Protein AF-0000000065996276 (afdb_homodimer)

Radius of gyration: 16.46 Å; Cα contacts (8 Å, |Δi|>4): 504; chains: 2; bounding box: 34×46×37 Å

Sequence (218 aa):
MRRGDIYTAAARGAYTGKPRPVLIIQDDRFDATASVTVVPFTTSDTDAPLLRIRIEPTPATGLSTVSSLMIDKVTTVPRSSLTHRVGRLAETDMVRTDRALLVFLGIAGMRRGDIYTAAARGAYTGKPRPVLIIQDDRFDATASVTVVPFTTSDTDAPLLRIRIEPTPATGLSTVSSLMIDKVTTVPRSSLTHRVGRLAETDMVRTDRALLVFLGIAG

InterPro domains:
  IPR003477 mRNA interferase PemK-like [PF02452] (2-104)
  IPR003477 mRNA interferase PemK-like [PTHR33988] (1-106)
  IPR011067 Plasmid maintenance toxin/Cell growth inhibitor [G3DSA:2.30.30.110] (12-108)

Structure (mmCIF, N/CA/C/O backbone):
data_AF-0000000065996276-model_v1
#
loop_
_entity.id
_entity.type
_entity.pdbx_description
1 polymer 'Probable endoribonuclease MazF'
#
loop_
_atom_site.group_PDB
_atom_site.id
_atom_site.type_symbol
_atom_site.label_atom_id
_atom_site.label_alt_id
_atom_site.label_comp_id
_atom_site.label_asym_id
_atom_site.label_entity_id
_atom_site.label_seq_id
_atom_site.pdbx_PDB_ins_code
_atom_site.Cartn_x
_atom_site.Cartn_y
_atom_site.Cartn_z
_atom_site.occupancy
_atom_site.B_iso_or_equiv
_atom_site.auth_seq_id
_atom_site.auth_comp_id
_atom_site.auth_asym_id
_atom_site.auth_atom_id
_atom_site.pdbx_PDB_model_num
ATOM 1 N N . MET A 1 1 ? -14.086 5.414 9.906 1 92.31 1 MET A N 1
ATOM 2 C CA . MET A 1 1 ? -12.805 5.609 9.234 1 92.31 1 MET A CA 1
ATOM 3 C C . MET A 1 1 ? -13.008 5.859 7.742 1 92.31 1 MET A C 1
ATOM 5 O O . MET A 1 1 ? -13.578 5.02 7.039 1 92.31 1 MET A O 1
ATOM 9 N N . ARG A 1 2 ? -12.75 7.062 7.352 1 96.19 2 ARG A N 1
ATOM 10 C CA . ARG A 1 2 ? -12.93 7.473 5.965 1 96.19 2 ARG A CA 1
ATOM 11 C C . ARG A 1 2 ? -11.602 7.824 5.316 1 96.19 2 ARG A C 1
ATOM 13 O O . ARG A 1 2 ? -10.68 8.297 5.988 1 96.19 2 ARG A O 1
ATOM 20 N N . ARG A 1 3 ? -11.586 7.559 4.016 1 98.19 3 ARG A N 1
ATOM 21 C CA . ARG A 1 3 ? -10.422 8.008 3.264 1 98.19 3 ARG A CA 1
ATOM 22 C C . ARG A 1 3 ? -10.141 9.484 3.514 1 98.19 3 ARG A C 1
ATOM 24 O O . ARG A 1 3 ? -11.062 10.305 3.512 1 98.19 3 ARG A O 1
ATOM 31 N N . GLY A 1 4 ? -8.859 9.797 3.742 1 98.5 4 GLY A N 1
ATOM 32 C CA . GLY A 1 4 ? -8.484 11.164 4.035 1 98.5 4 GLY A CA 1
ATOM 33 C C . GLY A 1 4 ? -8.43 11.469 5.52 1 98.5 4 GLY A C 1
ATOM 34 O O . GLY A 1 4 ? -7.891 12.5 5.93 1 98.5 4 GLY A O 1
ATOM 35 N N . ASP A 1 5 ? -9.031 10.594 6.391 1 98.44 5 ASP A N 1
ATOM 36 C CA . ASP A 1 5 ? -8.914 10.758 7.836 1 98.44 5 ASP A CA 1
ATOM 37 C C . ASP A 1 5 ? -7.484 10.469 8.297 1 98.44 5 ASP A C 1
ATOM 39 O O . ASP A 1 5 ? -6.805 9.609 7.73 1 98.44 5 ASP A O 1
ATOM 43 N N . ILE A 1 6 ? -7.098 11.148 9.336 1 98.38 6 ILE A N 1
ATOM 44 C CA . ILE A 1 6 ? -5.832 10.898 10.016 1 98.38 6 ILE A CA 1
ATOM 45 C C . ILE A 1 6 ? -6.094 10.227 11.359 1 98.38 6 ILE A C 1
ATOM 47 O O . ILE A 1 6 ? -6.906 10.703 12.156 1 98.38 6 ILE A O 1
ATOM 51 N N . TYR A 1 7 ? -5.477 9.102 11.586 1 97.38 7 TYR A N 1
ATOM 52 C CA . TYR A 1 7 ? -5.594 8.336 12.82 1 97.38 7 TYR A CA 1
ATOM 53 C C . TYR A 1 7 ? -4.23 8.133 13.469 1 97.38 7 TYR A C 1
ATOM 55 O O . TYR A 1 7 ? -3.199 8.234 12.805 1 97.38 7 TYR A O 1
ATOM 63 N N . THR A 1 8 ? -4.266 7.883 14.773 1 94.38 8 THR A N 1
ATOM 64 C CA . THR A 1 8 ? -3.072 7.363 15.438 1 94.38 8 THR A CA 1
ATOM 65 C C . THR A 1 8 ? -3.01 5.844 15.32 1 94.38 8 THR A C 1
ATOM 67 O O . THR A 1 8 ? -3.996 5.156 15.594 1 94.38 8 THR A O 1
ATOM 70 N N . ALA A 1 9 ? -1.956 5.418 14.812 1 91 9 ALA A N 1
ATOM 71 C CA . ALA A 1 9 ? -1.763 3.973 14.711 1 91 9 ALA A CA 1
ATOM 72 C C . ALA A 1 9 ? -0.82 3.469 15.805 1 91 9 ALA A C 1
ATOM 74 O O . ALA A 1 9 ? 0.183 4.117 16.109 1 91 9 ALA A O 1
ATOM 75 N N . ALA A 1 10 ? -1.191 2.266 16.234 1 78.44 10 ALA A N 1
ATOM 76 C CA . ALA A 1 10 ? -0.309 1.607 17.188 1 78.44 10 ALA A CA 1
ATOM 77 C C . ALA A 1 10 ? 0.96 1.102 16.516 1 78.44 10 ALA A C 1
ATOM 79 O O . ALA A 1 10 ? 0.945 0.769 15.32 1 78.44 10 ALA A O 1
ATOM 80 N N . ALA A 1 11 ? 2.121 1.293 17.031 1 61.03 11 ALA A N 1
ATOM 81 C CA . ALA A 1 11 ? 3.4 0.864 16.469 1 61.03 11 ALA A CA 1
ATOM 82 C C . ALA A 1 11 ? 3.377 -0.623 16.125 1 61.03 11 ALA A C 1
ATOM 84 O O . ALA A 1 11 ? 3.076 -1.458 16.984 1 61.03 11 ALA A O 1
ATOM 85 N N . ARG A 1 12 ? 3.098 -1.104 15.094 1 57.56 12 ARG 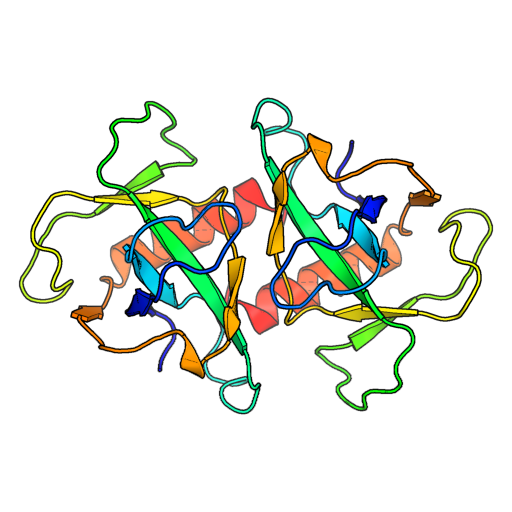A N 1
ATOM 86 C CA . ARG A 1 12 ? 3.248 -2.549 14.938 1 57.56 12 ARG A CA 1
ATOM 87 C C . ARG A 1 12 ? 4.078 -2.883 13.703 1 57.56 12 ARG A C 1
ATOM 89 O O . ARG A 1 12 ? 4.527 -4.02 13.539 1 57.56 12 ARG A O 1
ATOM 96 N N . GLY A 1 13 ? 4.258 -2.041 12.75 1 56.16 13 GLY A N 1
ATOM 97 C CA . GLY A 1 13 ? 4.805 -2.557 11.508 1 56.16 13 GLY A CA 1
ATOM 98 C C . GLY A 1 13 ? 6.309 -2.406 11.414 1 56.16 13 GLY A C 1
ATOM 99 O O . GLY A 1 13 ? 6.961 -1.988 12.375 1 56.16 13 GLY A O 1
ATOM 100 N N . ALA A 1 14 ? 6.938 -3.057 10.461 1 51.41 14 ALA A N 1
ATOM 101 C CA . ALA A 1 14 ? 8.375 -3.07 10.211 1 51.41 14 ALA A CA 1
ATOM 102 C C . ALA A 1 14 ? 8.953 -1.659 10.25 1 51.41 14 ALA A C 1
ATOM 104 O O . ALA A 1 14 ? 10.141 -1.474 10.531 1 51.41 14 ALA A O 1
ATOM 105 N N . TYR A 1 15 ? 8.086 -0.795 9.992 1 53.62 15 TYR A N 1
ATOM 106 C CA . TYR A 1 15 ? 8.617 0.561 9.898 1 53.62 15 TYR A CA 1
ATOM 107 C C . TYR A 1 15 ? 7.891 1.495 10.867 1 53.62 15 TYR A C 1
ATOM 109 O O . TYR A 1 15 ? 8.102 2.709 10.836 1 53.62 15 TYR A O 1
ATOM 117 N N . THR A 1 16 ? 6.953 0.823 11.516 1 56.69 16 THR A N 1
ATOM 118 C CA . THR A 1 16 ? 6.273 1.703 12.461 1 56.69 16 THR A CA 1
ATOM 119 C C . THR A 1 16 ? 6.629 1.338 13.898 1 56.69 16 THR A C 1
ATOM 121 O O . THR A 1 16 ? 6.191 0.305 14.406 1 56.69 16 THR A O 1
ATOM 124 N N . GLY A 1 17 ? 7.762 1.733 14.398 1 56.66 17 GLY A N 1
ATOM 125 C CA . GLY A 1 17 ? 8.195 1.454 15.758 1 56.66 17 GLY A CA 1
ATOM 126 C C . GLY A 1 17 ? 7.504 2.316 16.797 1 56.66 17 GLY A C 1
ATOM 127 O O . GLY A 1 17 ? 7.406 1.937 17.969 1 56.66 17 GLY A O 1
ATOM 128 N N . LYS A 1 18 ? 7.047 3.426 16.5 1 65.75 18 LYS A N 1
ATOM 129 C CA . LYS A 1 18 ? 6.379 4.324 17.438 1 65.75 18 LYS A CA 1
ATOM 130 C C . LYS A 1 18 ? 4.988 4.707 16.938 1 65.75 18 LYS A C 1
ATOM 132 O O . LYS A 1 18 ? 4.746 4.73 15.719 1 65.75 18 LYS A O 1
ATOM 137 N N . PRO A 1 19 ? 4.105 4.805 17.969 1 75.44 19 PRO A N 1
ATOM 138 C CA . PRO A 1 19 ? 2.801 5.285 17.516 1 75.44 19 PRO A CA 1
ATOM 139 C C . PRO A 1 19 ? 2.91 6.504 16.594 1 75.44 19 PRO A C 1
ATOM 141 O O . PRO A 1 19 ? 3.646 7.445 16.906 1 75.44 19 PRO A O 1
ATOM 144 N N . ARG A 1 20 ? 2.33 6.414 15.477 1 86.12 20 ARG A N 1
ATOM 145 C CA . ARG A 1 20 ? 2.432 7.48 14.484 1 86.12 20 ARG A CA 1
ATOM 146 C C . ARG A 1 20 ? 1.071 7.793 13.875 1 86.12 20 ARG A C 1
ATOM 148 O O . ARG A 1 20 ? 0.213 6.914 13.773 1 86.12 20 ARG A O 1
ATOM 155 N N . PRO A 1 21 ? 0.909 9.141 13.617 1 94.94 21 PRO A N 1
ATOM 156 C CA . PRO A 1 21 ? -0.256 9.422 12.773 1 94.94 21 PRO A CA 1
ATOM 157 C C . PRO A 1 21 ? -0.173 8.758 11.406 1 94.94 21 PRO A C 1
ATOM 159 O O . PRO A 1 21 ? 0.915 8.648 10.828 1 94.94 21 PRO A O 1
ATOM 162 N N . VAL A 1 22 ? -1.282 8.328 10.938 1 96.88 22 VAL A N 1
ATOM 163 C CA . VAL A 1 22 ? -1.367 7.742 9.602 1 96.88 22 VAL A CA 1
ATOM 164 C C . VAL A 1 22 ? -2.562 8.328 8.859 1 96.88 22 VAL A C 1
ATOM 166 O O . VAL A 1 22 ? -3.559 8.711 9.477 1 96.88 22 VAL A O 1
ATOM 169 N N . LEU A 1 23 ? -2.424 8.43 7.574 1 98.06 23 LEU A N 1
ATOM 170 C CA . LEU A 1 23 ? -3.494 8.859 6.684 1 98.06 23 LEU A CA 1
ATOM 171 C C . LEU A 1 23 ? -4.203 7.656 6.07 1 98.06 23 LEU A C 1
ATOM 173 O O . LEU A 1 23 ? -3.561 6.789 5.473 1 98.06 23 LEU A O 1
ATOM 177 N N . ILE A 1 24 ? -5.516 7.59 6.199 1 98.19 24 ILE A N 1
ATOM 178 C CA . ILE A 1 24 ? -6.281 6.551 5.516 1 98.19 24 ILE A CA 1
ATOM 179 C C . ILE A 1 24 ? -6.359 6.867 4.023 1 98.19 24 ILE A C 1
ATOM 181 O O . ILE A 1 24 ? -6.852 7.934 3.635 1 98.19 24 ILE A O 1
ATOM 185 N N . ILE A 1 25 ? -5.887 5.898 3.195 1 98.31 25 ILE A N 1
ATOM 186 C CA . ILE A 1 25 ? -5.938 6.148 1.76 1 98.31 25 ILE A CA 1
ATOM 187 C C . ILE A 1 25 ? -6.82 5.105 1.083 1 98.31 25 ILE A C 1
ATOM 189 O O . ILE A 1 25 ? -6.992 5.125 -0.138 1 98.31 25 ILE A O 1
ATOM 193 N N . GLN A 1 26 ? -7.375 4.203 1.817 1 97.81 26 GLN A N 1
ATOM 194 C CA . GLN A 1 26 ? -8.305 3.188 1.328 1 97.81 26 GLN A CA 1
ATOM 195 C C . GLN A 1 26 ? -9.672 3.791 1.033 1 97.81 26 GLN A C 1
ATOM 197 O O . GLN A 1 26 ? -10.188 4.594 1.816 1 97.81 26 GLN A O 1
ATOM 202 N N . ASP A 1 27 ? -10.258 3.367 -0.12 1 97.5 27 ASP A N 1
ATOM 203 C CA . ASP A 1 27 ? -11.586 3.85 -0.488 1 97.5 27 ASP A CA 1
ATOM 204 C C . ASP A 1 27 ? -12.633 3.406 0.53 1 97.5 27 ASP A C 1
ATOM 206 O O . ASP A 1 27 ? -12.602 2.268 1.004 1 97.5 27 ASP A O 1
ATOM 210 N N . ASP A 1 28 ? -13.68 4.238 0.762 1 96.69 28 ASP A N 1
ATOM 211 C CA . ASP A 1 28 ? -14.703 4.023 1.779 1 96.69 28 ASP A CA 1
ATOM 212 C C . ASP A 1 28 ? -15.586 2.824 1.43 1 96.69 28 ASP A C 1
ATOM 214 O O . ASP A 1 28 ? -16.25 2.256 2.303 1 96.69 28 ASP A O 1
ATOM 218 N N . ARG A 1 29 ? -15.719 2.479 0.206 1 94.62 29 ARG A N 1
ATOM 219 C CA . ARG A 1 29 ? -16.547 1.357 -0.227 1 94.62 29 ARG A CA 1
ATOM 220 C C . ARG A 1 29 ? -16.047 0.046 0.376 1 94.62 29 ARG A C 1
ATOM 222 O O . ARG A 1 29 ? -16.797 -0.942 0.411 1 94.62 29 ARG A O 1
ATOM 229 N N . PHE A 1 30 ? -14.844 0.008 0.868 1 94.75 30 PHE A N 1
ATOM 230 C CA . PHE A 1 30 ? -14.273 -1.229 1.39 1 94.75 30 PHE A CA 1
ATOM 231 C C . PHE A 1 30 ? -14.164 -1.178 2.91 1 94.75 30 PHE A C 1
ATOM 233 O O . PHE A 1 30 ? -13.227 -1.728 3.492 1 94.75 30 PHE A O 1
ATOM 240 N N . ASP A 1 31 ? -15.023 -0.49 3.545 1 91.56 31 ASP A N 1
ATOM 241 C CA . ASP A 1 31 ? -15.016 -0.285 4.992 1 91.56 31 ASP A CA 1
ATOM 242 C C . ASP A 1 31 ? -15.344 -1.58 5.73 1 91.56 31 ASP A C 1
ATOM 244 O O . ASP A 1 31 ? -15.164 -1.668 6.949 1 91.56 31 ASP A O 1
ATOM 248 N N . ALA A 1 32 ? -15.711 -2.648 5.074 1 90.81 32 ALA A N 1
ATOM 249 C CA . ALA A 1 32 ? -16.078 -3.91 5.715 1 90.81 32 ALA A CA 1
ATOM 250 C C . ALA A 1 32 ? -14.844 -4.777 5.957 1 90.81 32 ALA A C 1
ATOM 252 O O . ALA A 1 32 ? -14.906 -5.762 6.695 1 90.81 32 ALA A O 1
ATOM 253 N N . THR A 1 33 ? -13.75 -4.461 5.297 1 90.94 33 THR A N 1
ATOM 254 C CA . THR A 1 33 ? -12.531 -5.238 5.484 1 90.94 33 THR A CA 1
ATOM 255 C C . THR A 1 33 ? -12 -5.078 6.906 1 90.94 33 THR A C 1
ATOM 257 O O . THR A 1 33 ? -12.211 -4.043 7.543 1 90.94 33 THR A O 1
ATOM 260 N N . ALA A 1 34 ? -11.273 -6.066 7.422 1 91.06 34 ALA A N 1
ATOM 261 C CA . ALA A 1 34 ? -10.695 -6.035 8.758 1 91.06 34 ALA A CA 1
ATOM 262 C C . ALA A 1 34 ? -9.422 -5.188 8.797 1 91.06 34 ALA A C 1
ATOM 264 O O . ALA A 1 34 ? -8.938 -4.828 9.867 1 91.06 34 ALA A O 1
ATOM 265 N N . SER A 1 35 ? -8.906 -4.906 7.703 1 93.12 35 SER A N 1
ATOM 266 C CA . SER A 1 35 ? -7.691 -4.109 7.582 1 93.12 35 SER A CA 1
ATOM 267 C C . SER A 1 35 ? -7.949 -2.818 6.816 1 93.12 35 SER A C 1
ATOM 269 O O . SER A 1 35 ? -9.008 -2.646 6.215 1 93.12 35 SER A O 1
ATOM 271 N N . VAL A 1 36 ? -7.047 -1.9 6.926 1 95.31 36 VAL A N 1
ATOM 272 C CA . VAL A 1 36 ? -7.141 -0.63 6.215 1 95.31 36 VAL A CA 1
ATOM 273 C C . VAL A 1 36 ? -5.758 -0.193 5.746 1 95.31 36 VAL A C 1
ATOM 275 O O . VAL A 1 36 ? -4.77 -0.353 6.469 1 95.31 36 VAL A O 1
ATOM 278 N N . THR A 1 37 ? -5.684 0.301 4.512 1 96.38 37 THR A N 1
ATOM 279 C CA . THR A 1 37 ? -4.426 0.752 3.928 1 96.38 37 THR A CA 1
ATOM 280 C C . THR A 1 37 ? -4.176 2.223 4.25 1 96.38 37 THR A C 1
ATOM 282 O O . THR A 1 37 ? -5.07 3.059 4.086 1 96.38 37 THR A O 1
ATOM 285 N N . VAL A 1 38 ? -2.943 2.512 4.715 1 96.94 38 VAL A N 1
ATOM 286 C CA . VAL A 1 38 ? -2.631 3.842 5.227 1 96.94 38 VAL A CA 1
ATOM 287 C C . VAL A 1 38 ? -1.264 4.285 4.707 1 96.94 38 VAL A C 1
ATOM 289 O O . VAL A 1 38 ? -0.504 3.479 4.168 1 96.94 38 VAL A O 1
ATOM 292 N N . VAL A 1 39 ? -1.01 5.508 4.82 1 96.75 39 VAL A N 1
ATOM 293 C CA . VAL A 1 39 ? 0.308 6.113 4.652 1 96.75 39 VAL A CA 1
ATOM 294 C C . VAL A 1 39 ? 0.729 6.801 5.949 1 96.75 39 VAL A C 1
ATOM 296 O O . VAL A 1 39 ? 0.004 7.652 6.473 1 96.75 39 VAL A O 1
ATOM 299 N N . PRO A 1 40 ? 1.916 6.48 6.52 1 95.69 40 PRO A N 1
ATOM 300 C CA . PRO A 1 40 ? 2.318 7.098 7.789 1 95.69 40 PRO A CA 1
ATOM 301 C C . PRO A 1 40 ? 2.912 8.492 7.602 1 95.69 40 PRO A C 1
ATOM 303 O O . PRO A 1 40 ? 3.346 8.844 6.5 1 95.69 40 PRO A O 1
ATOM 306 N N . PHE A 1 41 ? 2.877 9.242 8.688 1 95 41 PHE A N 1
ATOM 307 C CA . PHE A 1 41 ? 3.559 10.531 8.773 1 95 41 PHE A CA 1
ATOM 308 C C . PHE A 1 41 ? 4.91 10.383 9.461 1 95 41 PHE A C 1
ATOM 310 O O . PHE A 1 41 ? 5.094 9.492 10.297 1 95 41 PHE A O 1
ATOM 317 N N . THR A 1 42 ? 5.773 11.203 9.055 1 91.88 42 THR A N 1
ATOM 318 C CA . THR A 1 42 ? 7.023 11.375 9.789 1 91.88 42 THR A CA 1
ATOM 319 C C . THR A 1 42 ? 7.34 12.852 9.992 1 91.88 42 THR A C 1
ATOM 321 O O . THR A 1 42 ? 6.883 13.703 9.219 1 91.88 42 THR A O 1
ATOM 324 N N . THR A 1 43 ? 8.023 13.133 11.062 1 90.56 43 THR A N 1
ATOM 325 C CA . THR A 1 43 ? 8.5 14.492 11.273 1 90.56 43 THR A CA 1
ATOM 326 C C . THR A 1 43 ? 9.953 14.625 10.82 1 90.56 43 THR A C 1
ATOM 328 O O . THR A 1 43 ? 10.516 15.727 10.836 1 90.56 43 THR A O 1
ATOM 331 N N . SER A 1 44 ? 10.5 13.5 10.422 1 83.38 44 SER A N 1
ATOM 332 C CA . SER A 1 44 ? 11.898 13.523 10.008 1 83.38 44 SER A CA 1
ATOM 333 C C . SER A 1 44 ? 12.07 14.281 8.695 1 83.38 44 SER A C 1
ATOM 335 O O . SER A 1 44 ? 11.227 14.18 7.797 1 83.38 44 SER A O 1
ATOM 337 N N . ASP A 1 45 ? 13.195 14.969 8.594 1 69 45 ASP A N 1
ATOM 338 C CA . ASP A 1 45 ? 13.516 15.805 7.441 1 69 45 ASP A CA 1
ATOM 339 C C . ASP A 1 45 ? 14.227 14.992 6.355 1 69 45 ASP A C 1
ATOM 341 O O . ASP A 1 45 ? 15.398 14.648 6.496 1 69 45 ASP A O 1
ATOM 345 N N . THR A 1 46 ? 13.516 14.305 5.742 1 70.38 46 THR A N 1
ATOM 346 C CA . THR A 1 46 ? 14.117 13.609 4.605 1 70.38 46 THR A CA 1
ATOM 347 C C . THR A 1 46 ? 13.891 14.398 3.316 1 70.38 46 THR A C 1
ATOM 349 O O . THR A 1 46 ? 12.773 14.844 3.043 1 70.38 46 THR A O 1
ATOM 352 N N . ASP A 1 47 ? 15.031 14.648 2.697 1 69 47 ASP A N 1
ATOM 353 C CA . ASP A 1 47 ? 14.961 15.375 1.438 1 69 47 ASP A CA 1
ATOM 354 C C . ASP A 1 47 ? 14.516 14.469 0.296 1 69 47 ASP A C 1
ATOM 356 O O . ASP A 1 47 ? 15.344 14.008 -0.495 1 69 47 ASP A O 1
ATOM 360 N N . ALA A 1 48 ? 13.406 14.078 0.177 1 76 48 ALA A N 1
ATOM 361 C CA . ALA A 1 48 ? 12.797 13.312 -0.913 1 76 48 ALA A CA 1
ATOM 362 C C . ALA A 1 48 ? 11.43 13.875 -1.281 1 76 48 ALA A C 1
ATOM 364 O O . ALA A 1 48 ? 10.398 13.32 -0.896 1 76 48 ALA A O 1
ATOM 365 N N . PRO A 1 49 ? 11.5 14.883 -2.148 1 70.62 49 PRO A N 1
ATOM 366 C CA . PRO A 1 49 ? 10.273 15.664 -2.324 1 70.62 49 PRO A CA 1
ATOM 367 C C . PRO A 1 49 ? 9.117 14.836 -2.883 1 70.62 49 PRO A C 1
ATOM 369 O O . PRO A 1 49 ? 7.957 15.062 -2.529 1 70.62 49 PRO A O 1
ATOM 372 N N . LEU A 1 50 ? 9.367 13.891 -3.709 1 79.94 50 LEU A N 1
ATOM 373 C CA . LEU A 1 50 ? 8.266 13.125 -4.285 1 79.94 50 LEU A CA 1
ATOM 374 C C . LEU A 1 50 ? 7.754 12.086 -3.297 1 79.94 50 LEU A C 1
ATOM 376 O O . LEU A 1 50 ? 6.602 11.656 -3.381 1 79.94 50 LEU A O 1
ATOM 380 N N . LEU A 1 51 ? 8.539 11.852 -2.328 1 90.56 51 LEU A N 1
ATOM 381 C CA . LEU A 1 51 ? 8.188 10.75 -1.439 1 90.56 51 LEU A CA 1
ATOM 382 C C . LEU A 1 51 ? 7.789 11.266 -0.061 1 90.56 51 LEU A C 1
ATOM 384 O O . LEU A 1 51 ? 7.273 10.516 0.766 1 90.56 51 LEU A O 1
ATOM 388 N N . ARG A 1 52 ? 8.023 12.562 0.129 1 94.38 52 ARG A N 1
ATOM 389 C CA . ARG A 1 52 ? 7.664 13.219 1.382 1 94.38 52 ARG A CA 1
ATOM 390 C C . ARG A 1 52 ? 6.801 14.445 1.128 1 94.38 52 ARG A C 1
ATOM 392 O O . ARG A 1 52 ? 7.316 15.523 0.815 1 94.38 52 ARG A O 1
ATOM 399 N N . ILE A 1 53 ? 5.512 14.297 1.347 1 95.31 53 ILE A N 1
ATOM 400 C CA . ILE A 1 53 ? 4.59 15.414 1.15 1 95.31 53 ILE A CA 1
ATOM 401 C C . ILE A 1 53 ? 4.422 16.172 2.461 1 95.31 53 ILE A C 1
ATOM 403 O O . ILE A 1 53 ? 3.834 15.664 3.416 1 95.31 53 ILE A O 1
ATOM 407 N N . ARG A 1 54 ? 4.891 17.328 2.455 1 95.31 54 ARG A N 1
ATOM 408 C CA . ARG A 1 54 ? 4.84 18.156 3.652 1 95.31 54 ARG A CA 1
ATOM 409 C C . ARG A 1 54 ? 3.41 18.609 3.951 1 95.31 54 ARG A C 1
ATOM 411 O O . ARG A 1 54 ? 2.705 19.094 3.066 1 95.31 54 ARG A O 1
ATOM 418 N N . ILE A 1 55 ? 2.992 18.406 5.172 1 96.56 55 ILE A N 1
ATOM 419 C CA . ILE A 1 55 ? 1.662 18.766 5.648 1 96.56 55 ILE A CA 1
ATOM 420 C C . ILE A 1 55 ? 1.785 19.703 6.852 1 96.56 55 ILE A C 1
ATOM 422 O O . ILE A 1 55 ? 2.475 19.375 7.824 1 96.56 55 ILE A O 1
ATOM 426 N N . GLU A 1 56 ? 1.146 20.797 6.766 1 96.38 56 GLU A N 1
ATOM 427 C CA . GLU A 1 56 ? 1.156 21.766 7.867 1 96.38 56 GLU A CA 1
ATOM 428 C C . GLU A 1 56 ? 0.192 21.344 8.969 1 96.38 56 GLU A C 1
ATOM 430 O O . GLU A 1 56 ? -0.903 20.844 8.695 1 96.38 56 GLU A O 1
ATOM 435 N N . PRO A 1 57 ? 0.673 21.578 10.242 1 97.12 57 PRO A N 1
ATOM 436 C CA . PRO A 1 57 ? -0.281 21.359 11.328 1 97.12 57 PRO A CA 1
ATOM 437 C C . PRO A 1 57 ? -1.4 22.406 11.344 1 97.12 57 PRO A C 1
ATOM 439 O O . PRO A 1 57 ? -1.132 23.609 11.297 1 97.12 57 PRO A O 1
ATOM 442 N N . THR A 1 58 ? -2.623 22.031 11.297 1 97.44 58 THR A N 1
ATOM 443 C CA . THR A 1 58 ? -3.809 22.875 11.414 1 97.44 58 THR A CA 1
ATOM 444 C C . THR A 1 58 ? -4.844 22.219 12.328 1 97.44 58 THR A C 1
ATOM 446 O O . THR A 1 58 ? -4.75 21.031 12.641 1 97.44 58 THR A O 1
ATOM 449 N N . PRO A 1 59 ? -5.824 23 12.797 1 97.56 59 PRO A N 1
ATOM 450 C CA . PRO A 1 59 ? -6.906 22.375 13.562 1 97.56 59 PRO A CA 1
ATOM 451 C C . PRO A 1 59 ? -7.609 21.266 12.781 1 97.56 59 PRO A C 1
ATOM 453 O O . PRO A 1 59 ? -8.047 20.281 13.375 1 97.56 59 PRO A O 1
ATOM 456 N N . ALA A 1 60 ? -7.672 21.422 11.5 1 97.94 60 ALA A N 1
ATOM 457 C CA . ALA A 1 60 ? -8.336 20.422 10.664 1 97.94 60 ALA A CA 1
ATOM 458 C C . ALA A 1 60 ? -7.531 19.141 10.602 1 97.94 60 ALA A C 1
ATOM 460 O O . ALA A 1 60 ? -8.086 18.047 10.695 1 97.94 60 ALA A O 1
ATOM 461 N N . THR A 1 61 ? -6.215 19.219 10.406 1 98 61 THR A N 1
ATOM 462 C CA . THR A 1 61 ? -5.379 18.031 10.336 1 98 61 THR A CA 1
ATOM 463 C C . THR A 1 61 ? -5.207 17.406 11.719 1 98 61 THR A C 1
ATOM 465 O O . THR A 1 61 ? -4.949 16.219 11.844 1 98 61 THR A O 1
ATOM 468 N N . GLY A 1 62 ? -5.211 18.219 12.711 1 97.5 62 GLY A N 1
ATOM 469 C CA . GLY A 1 62 ? -5.012 17.734 14.07 1 97.5 62 GLY A CA 1
ATOM 470 C C . GLY A 1 62 ? -3.559 17.438 14.383 1 97.5 62 GLY A C 1
ATOM 471 O O . GLY A 1 62 ? -3.244 16.938 15.469 1 97.5 62 GLY A O 1
ATOM 472 N N . LEU A 1 63 ? -2.678 17.641 13.477 1 96.5 63 LEU A N 1
ATOM 473 C CA . LEU A 1 63 ? -1.251 17.453 13.719 1 96.5 63 LEU A CA 1
ATOM 474 C C . LEU A 1 63 ? -0.694 18.562 14.602 1 96.5 63 LEU A C 1
ATOM 476 O O . LEU A 1 63 ? -1.159 19.703 14.531 1 96.5 63 LEU A O 1
ATOM 480 N N . SER A 1 64 ? 0.325 18.203 15.383 1 95.38 64 SER A N 1
ATOM 481 C CA . SER A 1 64 ? 0.904 19.188 16.297 1 95.38 64 SER A CA 1
ATOM 482 C C . SER A 1 64 ? 2.162 19.812 15.703 1 95.38 64 SER A C 1
ATOM 484 O O . SER A 1 64 ? 2.604 20.875 16.156 1 95.38 64 SER A O 1
ATOM 486 N N . THR A 1 65 ? 2.73 19.156 14.773 1 94.94 65 THR A N 1
ATOM 487 C CA . THR A 1 65 ? 3.951 19.625 14.133 1 94.94 65 THR A CA 1
ATOM 488 C C . THR A 1 65 ? 3.881 19.422 12.617 1 94.94 65 THR A C 1
ATOM 490 O O . THR A 1 65 ? 3.049 18.656 12.133 1 94.94 65 THR A O 1
ATOM 493 N N . VAL A 1 66 ? 4.738 20.219 11.969 1 95.38 66 VAL A N 1
ATOM 494 C CA . VAL A 1 66 ? 4.898 19.953 10.539 1 95.38 66 VAL A CA 1
ATOM 495 C C . VAL A 1 66 ? 5.305 18.5 10.328 1 95.38 66 VAL A C 1
ATOM 497 O O . VAL A 1 66 ? 6.227 18 10.977 1 95.38 66 VAL A O 1
ATOM 500 N N . SER A 1 67 ? 4.578 17.875 9.484 1 95.12 67 SER A N 1
ATOM 501 C CA . SER A 1 67 ? 4.82 16.469 9.219 1 95.12 67 SER A CA 1
ATOM 502 C C . SER A 1 67 ? 4.887 16.188 7.723 1 95.12 67 SER A C 1
ATOM 504 O O . SER A 1 67 ? 4.488 17.031 6.914 1 95.12 67 SER A O 1
ATOM 506 N N . SER A 1 68 ? 5.473 15.102 7.395 1 95.31 68 SER A N 1
ATOM 507 C CA . SER A 1 68 ? 5.527 14.648 6.008 1 95.31 68 SER A CA 1
ATOM 508 C C . SER A 1 68 ? 4.852 13.297 5.836 1 95.31 68 SER A C 1
ATOM 510 O O . SER A 1 68 ? 5.078 12.383 6.633 1 95.31 68 SER A O 1
ATOM 512 N N . LEU A 1 69 ? 4.008 13.188 4.859 1 95.75 69 LEU A N 1
ATOM 513 C CA . LEU A 1 69 ? 3.48 11.891 4.457 1 95.75 69 LEU A CA 1
ATOM 514 C C . LEU A 1 69 ? 4.555 11.055 3.766 1 95.75 69 LEU A C 1
ATOM 516 O O . LEU A 1 69 ? 5.215 11.531 2.84 1 95.75 69 LEU A O 1
ATOM 520 N N . MET A 1 70 ? 4.711 9.82 4.234 1 95.06 70 MET A N 1
ATOM 521 C CA . MET A 1 70 ? 5.707 8.914 3.662 1 95.06 70 MET A CA 1
ATOM 522 C C . MET A 1 70 ? 5.09 8.047 2.568 1 95.06 70 MET A C 1
ATOM 524 O O . MET A 1 70 ? 4.746 6.887 2.809 1 95.06 70 MET A O 1
ATOM 528 N N . ILE A 1 71 ? 5.066 8.562 1.351 1 96.19 71 ILE A N 1
ATOM 529 C CA . ILE A 1 71 ? 4.418 7.938 0.202 1 96.19 71 ILE A CA 1
ATOM 530 C C . ILE A 1 71 ? 5.051 6.574 -0.069 1 96.19 71 ILE A C 1
ATOM 532 O O . ILE A 1 71 ? 4.375 5.652 -0.534 1 96.19 71 ILE A O 1
ATOM 536 N N . ASP A 1 72 ? 6.297 6.41 0.26 1 94.88 72 ASP A N 1
ATOM 537 C CA . ASP A 1 72 ? 7.023 5.172 -0.019 1 94.88 72 ASP A CA 1
ATOM 538 C C . ASP A 1 72 ? 6.816 4.148 1.096 1 94.88 72 ASP A C 1
ATOM 540 O O . ASP A 1 72 ? 7.48 3.113 1.126 1 94.88 72 ASP A O 1
ATOM 544 N N . LYS A 1 73 ? 5.879 4.395 2.004 1 94.5 73 LYS A N 1
ATOM 545 C CA . LYS A 1 73 ? 5.633 3.477 3.115 1 94.5 73 LYS A CA 1
ATOM 546 C C . LYS A 1 73 ? 4.156 3.117 3.213 1 94.5 73 LYS A C 1
ATOM 548 O O . LYS A 1 73 ? 3.65 2.834 4.301 1 94.5 73 LYS A O 1
ATOM 553 N N . VAL A 1 74 ? 3.537 3.129 2.117 1 95.81 74 VAL A N 1
ATOM 554 C CA . VAL A 1 74 ? 2.168 2.625 2.096 1 95.81 74 VAL A CA 1
ATOM 555 C C . VAL A 1 74 ? 2.104 1.274 2.807 1 95.81 74 VAL A C 1
ATOM 557 O O . VAL A 1 74 ? 2.904 0.379 2.523 1 95.81 74 VAL A O 1
ATOM 560 N N . THR A 1 75 ? 1.144 1.172 3.736 1 94.12 75 THR A N 1
ATOM 561 C CA . THR A 1 75 ? 1.057 -0.075 4.488 1 9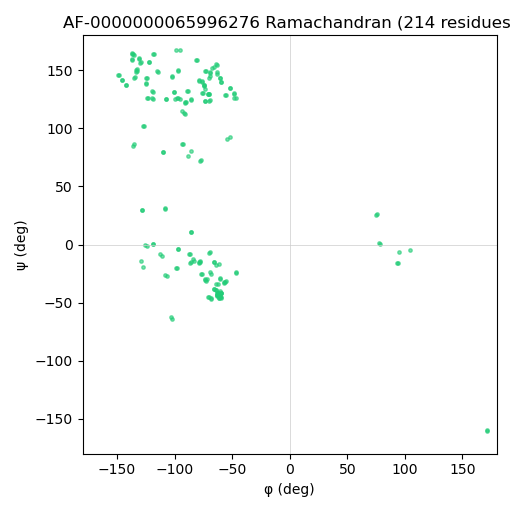4.12 75 THR A CA 1
ATOM 562 C C . THR A 1 75 ? -0.388 -0.371 4.883 1 94.12 75 THR A C 1
ATOM 564 O O . THR A 1 75 ? -1.174 0.549 5.113 1 94.12 75 THR A O 1
ATOM 567 N N . THR A 1 76 ? -0.683 -1.668 4.891 1 94.56 76 THR A N 1
ATOM 568 C CA . THR A 1 76 ? -1.983 -2.113 5.375 1 94.56 76 THR A CA 1
ATOM 569 C C . THR A 1 76 ? -1.878 -2.629 6.809 1 94.56 76 THR A C 1
ATOM 571 O O . THR A 1 76 ? -0.979 -3.41 7.129 1 94.56 76 THR A O 1
ATOM 574 N N . VAL A 1 77 ? -2.781 -2.148 7.645 1 92.5 77 VAL A N 1
ATOM 575 C CA . VAL A 1 77 ? -2.768 -2.51 9.055 1 92.5 77 VAL A CA 1
ATOM 576 C C . VAL A 1 77 ? -4.156 -2.975 9.484 1 92.5 77 VAL A C 1
ATOM 578 O O . VAL A 1 77 ? -5.156 -2.615 8.859 1 92.5 77 VAL A O 1
ATOM 581 N N . PRO A 1 78 ? -4.152 -3.77 10.562 1 92.31 78 PRO A N 1
ATOM 582 C CA . PRO A 1 78 ? -5.477 -4.051 11.117 1 92.31 78 PRO A CA 1
ATOM 583 C C . PRO A 1 78 ? -6.215 -2.787 11.555 1 92.31 78 PRO A C 1
ATOM 585 O O . PRO A 1 78 ? -5.613 -1.893 12.156 1 92.31 78 PRO A O 1
ATOM 588 N N . ARG A 1 79 ? -7.48 -2.779 11.273 1 93 79 ARG A N 1
ATOM 589 C CA . ARG A 1 79 ? -8.266 -1.631 11.703 1 93 79 ARG A CA 1
ATOM 590 C C . ARG A 1 79 ? -8.172 -1.434 13.211 1 93 79 ARG A C 1
ATOM 592 O O . ARG A 1 79 ? -8.188 -0.301 13.703 1 93 79 ARG A O 1
ATOM 599 N N . SER A 1 80 ? -8.047 -2.516 13.883 1 90.62 80 SER A N 1
ATOM 600 C CA . SER A 1 80 ? -7.988 -2.49 15.336 1 90.62 80 SER A CA 1
ATOM 601 C C . SER A 1 80 ? -6.727 -1.786 15.828 1 90.62 80 SER A C 1
ATOM 603 O O . SER A 1 80 ? -6.633 -1.425 17 1 90.62 80 SER A O 1
ATOM 605 N N . SER A 1 81 ? -5.754 -1.585 14.938 1 90.56 81 SER A N 1
ATOM 606 C CA . SER A 1 81 ? -4.516 -0.92 15.336 1 90.56 81 SER A CA 1
ATOM 607 C C . SER A 1 81 ? -4.668 0.597 15.297 1 90.56 81 SER A C 1
ATOM 609 O O . SER A 1 81 ? -3.793 1.324 15.773 1 90.56 81 SER A O 1
ATOM 611 N N . LEU A 1 82 ? -5.715 1.019 14.703 1 92.25 82 LEU A N 1
ATOM 612 C CA . LEU A 1 82 ? -5.988 2.451 14.664 1 92.25 82 LEU A CA 1
ATOM 613 C C . LEU A 1 82 ? -6.848 2.869 15.852 1 92.25 82 LEU A C 1
ATOM 615 O O . LEU A 1 82 ? -7.938 2.326 16.062 1 92.25 82 LEU A O 1
ATOM 619 N N . THR A 1 83 ? -6.367 3.783 16.625 1 88.56 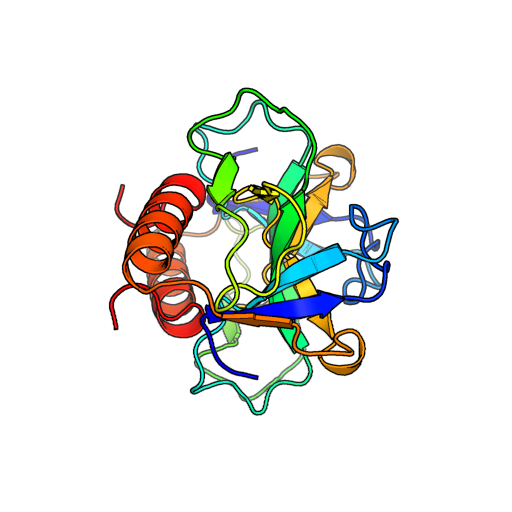83 THR A N 1
ATOM 620 C CA . THR A 1 83 ? -6.996 4.062 17.922 1 88.56 83 THR A CA 1
ATOM 621 C C . THR A 1 83 ? -7.836 5.332 17.844 1 88.56 83 THR A C 1
ATOM 623 O O . THR A 1 83 ? -9.039 5.301 18.094 1 88.56 83 THR A O 1
ATOM 626 N N . HIS A 1 84 ? -7.219 6.52 17.594 1 91.12 84 HIS A N 1
ATOM 627 C CA . HIS A 1 84 ? -7.945 7.785 17.656 1 91.12 84 HIS A CA 1
ATOM 628 C C . HIS A 1 84 ? -7.812 8.555 16.344 1 91.12 84 HIS A C 1
ATOM 630 O O . HIS A 1 84 ? -6.734 8.594 15.742 1 91.12 84 HIS A O 1
ATOM 636 N N . ARG A 1 85 ? -8.969 9.094 15.984 1 96.31 85 ARG A N 1
ATOM 637 C CA . ARG A 1 85 ? -8.938 10.055 14.883 1 96.31 85 ARG A CA 1
ATOM 638 C C . ARG A 1 85 ? -8.367 11.391 15.336 1 96.31 85 ARG A C 1
ATOM 640 O O . ARG A 1 85 ? -8.82 11.953 16.344 1 96.31 85 ARG A O 1
ATOM 647 N N . VAL A 1 86 ? -7.477 11.844 14.594 1 96.12 86 VAL A N 1
ATOM 648 C CA . VAL A 1 86 ? -6.828 13.086 15.008 1 96.12 86 VAL A CA 1
ATOM 649 C C . VAL A 1 86 ? -7.27 14.227 14.102 1 96.12 86 VAL A C 1
ATOM 651 O O . VAL A 1 86 ? -7.199 15.398 14.484 1 96.12 86 VAL A O 1
ATOM 654 N N . GLY A 1 87 ? -7.664 13.984 12.906 1 98.31 87 GLY A N 1
ATOM 655 C CA . GLY A 1 87 ? -8.047 15.016 11.953 1 98.31 87 GLY A CA 1
ATOM 656 C C . GLY A 1 87 ? -8.281 14.477 10.555 1 98.31 87 GLY A C 1
ATOM 657 O O . GLY A 1 87 ? -8.664 13.312 10.391 1 98.31 87 GLY A O 1
ATOM 658 N N . ARG A 1 88 ? -8.219 15.398 9.641 1 98.62 88 ARG A N 1
ATOM 659 C CA . ARG A 1 88 ? -8.461 15.07 8.234 1 98.62 88 ARG A CA 1
ATOM 660 C C . ARG A 1 88 ? -7.586 15.922 7.32 1 98.62 88 ARG A C 1
ATOM 662 O O . ARG A 1 88 ? -7.375 17.109 7.574 1 98.62 88 ARG A O 1
ATOM 669 N N . LEU A 1 89 ? -7.137 15.25 6.305 1 98.44 89 LEU A N 1
ATOM 670 C CA . LEU A 1 89 ? -6.309 15.945 5.324 1 98.44 89 LEU A CA 1
ATOM 671 C C . LEU A 1 89 ? -7.164 16.812 4.414 1 98.44 89 LEU A C 1
ATOM 673 O O . LEU A 1 89 ? -8.25 16.406 3.996 1 98.44 89 LEU A O 1
ATOM 677 N N . ALA A 1 90 ? -6.68 18.016 4.082 1 97.56 90 ALA A N 1
ATOM 678 C CA . ALA A 1 90 ? -7.383 18.891 3.15 1 97.56 90 ALA A CA 1
ATOM 679 C C . ALA A 1 90 ? -7.473 18.266 1.763 1 97.56 90 ALA A C 1
ATOM 681 O O . ALA A 1 90 ? -6.598 17.5 1.364 1 97.56 90 ALA A O 1
ATOM 682 N N . GLU A 1 91 ? -8.508 18.672 0.978 1 96.56 91 GLU A N 1
ATOM 683 C CA . GLU A 1 91 ? -8.711 18.141 -0.367 1 96.56 91 GLU A CA 1
ATOM 684 C C . GLU A 1 91 ? -7.504 18.422 -1.26 1 96.56 91 GLU A C 1
ATOM 686 O O . GLU A 1 91 ? -7.113 17.578 -2.068 1 96.56 91 GLU A O 1
ATOM 691 N N . THR A 1 92 ? -6.988 19.578 -1.144 1 96.62 92 THR A N 1
ATOM 692 C CA . THR A 1 92 ? -5.832 19.953 -1.949 1 96.62 92 THR A CA 1
ATOM 693 C C . THR A 1 92 ? -4.656 19.016 -1.666 1 96.62 92 THR A C 1
ATOM 695 O O . THR A 1 92 ? -3.938 18.625 -2.586 1 96.62 92 THR A O 1
ATOM 698 N N . ASP A 1 93 ? -4.453 18.688 -0.421 1 97.25 93 ASP A N 1
ATOM 699 C CA . ASP A 1 93 ? -3.365 17.781 -0.049 1 97.25 93 ASP A CA 1
ATOM 700 C C . ASP A 1 93 ? -3.672 16.344 -0.468 1 97.25 93 ASP A C 1
ATOM 702 O O . ASP A 1 93 ? -2.764 15.594 -0.818 1 97.25 93 ASP A O 1
ATOM 706 N N . MET A 1 94 ? -4.969 16.016 -0.496 1 97.69 94 MET A N 1
ATOM 707 C CA . MET A 1 94 ? -5.348 14.688 -0.983 1 97.69 94 MET A CA 1
ATOM 708 C C . MET A 1 94 ? -5.02 14.539 -2.465 1 97.69 94 MET A C 1
ATOM 710 O O . MET A 1 94 ? -4.57 13.477 -2.902 1 97.69 94 MET A O 1
ATOM 714 N N . VAL A 1 95 ? -5.23 15.586 -3.203 1 96.62 95 VAL A N 1
ATOM 715 C CA . VAL A 1 95 ? -4.914 15.555 -4.629 1 96.62 95 VAL A CA 1
ATOM 716 C C . VAL A 1 95 ? -3.414 15.352 -4.82 1 96.62 95 VAL A C 1
ATOM 718 O O . VAL A 1 95 ? -2.994 14.539 -5.645 1 96.62 95 VAL A O 1
ATOM 721 N N . ARG A 1 96 ? -2.613 16.047 -4.035 1 95.81 96 ARG A N 1
ATOM 722 C CA . ARG A 1 96 ? -1.165 15.875 -4.094 1 95.81 96 ARG A CA 1
ATOM 723 C C . ARG A 1 96 ? -0.761 14.461 -3.713 1 95.81 96 ARG A C 1
ATOM 725 O O . ARG A 1 96 ? 0.096 13.852 -4.363 1 95.81 96 ARG A O 1
ATOM 732 N N . THR A 1 97 ? -1.384 13.977 -2.695 1 96.81 97 THR A N 1
ATOM 733 C CA . THR A 1 97 ? -1.114 12.617 -2.229 1 96.81 97 THR A CA 1
ATOM 734 C C . THR A 1 97 ? -1.451 11.594 -3.311 1 96.81 97 THR A C 1
ATOM 736 O O . THR A 1 97 ? -0.645 10.711 -3.609 1 96.81 97 THR A O 1
ATOM 739 N N . ASP A 1 98 ? -2.629 11.766 -3.932 1 96.69 98 ASP A N 1
ATOM 740 C CA . ASP A 1 98 ? -3.055 10.852 -4.984 1 96.69 98 ASP A CA 1
ATOM 741 C C . ASP A 1 98 ? -2.057 10.836 -6.141 1 96.69 98 ASP A C 1
ATOM 743 O O . ASP A 1 98 ? -1.692 9.773 -6.641 1 96.69 98 ASP A O 1
ATOM 747 N N . ARG A 1 99 ? -1.638 11.984 -6.57 1 95.31 99 ARG A N 1
ATOM 748 C CA . ARG A 1 99 ? -0.69 12.086 -7.676 1 95.31 99 ARG A CA 1
ATOM 749 C C . ARG A 1 99 ? 0.635 11.422 -7.328 1 95.31 99 ARG A C 1
ATOM 751 O O . ARG A 1 99 ? 1.212 10.711 -8.148 1 95.31 99 ARG A O 1
ATOM 758 N N . ALA A 1 100 ? 1.08 11.68 -6.113 1 95.88 100 ALA A N 1
ATOM 759 C CA . ALA A 1 100 ? 2.332 11.078 -5.672 1 95.88 100 ALA A CA 1
ATOM 760 C C . ALA A 1 100 ? 2.223 9.555 -5.637 1 95.88 100 ALA A C 1
ATOM 762 O O . ALA A 1 100 ? 3.146 8.852 -6.055 1 95.88 100 ALA A O 1
ATOM 763 N N . LEU A 1 101 ? 1.082 9.031 -5.145 1 97.19 101 LEU A N 1
ATOM 764 C CA . LEU A 1 101 ? 0.861 7.594 -5.09 1 97.19 101 LEU A CA 1
ATOM 765 C C . LEU A 1 101 ? 0.864 6.988 -6.492 1 97.19 101 LEU A C 1
ATOM 767 O O . LEU A 1 101 ? 1.437 5.918 -6.707 1 97.19 101 LEU A O 1
ATOM 771 N N . LEU A 1 102 ? 0.219 7.684 -7.445 1 96.56 102 LEU A N 1
ATOM 772 C CA . LEU A 1 102 ? 0.17 7.203 -8.82 1 96.56 102 LEU A CA 1
ATOM 773 C C . LEU A 1 102 ? 1.573 7.082 -9.406 1 96.56 102 LEU A C 1
ATOM 775 O O . LEU A 1 102 ? 1.905 6.07 -10.031 1 96.56 102 LEU A O 1
ATOM 779 N N . VAL A 1 103 ? 2.338 8.062 -9.18 1 95.25 103 VAL A N 1
ATOM 780 C CA . VAL A 1 103 ? 3.701 8.078 -9.703 1 95.25 103 VAL A CA 1
ATOM 781 C C . VAL A 1 103 ? 4.535 7.004 -9 1 95.25 103 VAL A C 1
ATOM 783 O O . VAL A 1 103 ? 5.227 6.223 -9.656 1 95.25 103 VAL A O 1
ATOM 786 N N . PHE A 1 104 ? 4.453 6.922 -7.734 1 96.62 104 PHE A N 1
ATOM 787 C CA . PHE A 1 104 ? 5.266 6.012 -6.938 1 96.62 104 PHE A CA 1
ATOM 788 C C . PHE A 1 104 ? 4.945 4.562 -7.277 1 96.62 104 PHE A C 1
ATOM 790 O O . PHE A 1 104 ? 5.84 3.717 -7.328 1 96.62 104 PHE A O 1
ATOM 797 N N . LEU A 1 105 ? 3.652 4.27 -7.5 1 97.44 105 LEU A N 1
ATOM 798 C CA . LEU A 1 105 ? 3.234 2.896 -7.758 1 97.44 105 LEU A CA 1
ATOM 799 C C . LEU A 1 105 ? 3.328 2.57 -9.242 1 97.44 105 LEU A C 1
ATOM 801 O O . LEU A 1 105 ? 3.123 1.423 -9.648 1 97.44 105 LEU A O 1
ATOM 805 N N . GLY A 1 106 ? 3.58 3.58 -9.969 1 95.62 106 GLY A N 1
ATOM 806 C CA . GLY A 1 106 ? 3.758 3.342 -11.391 1 95.62 106 GLY A CA 1
ATOM 807 C C . GLY A 1 106 ? 2.453 3.098 -12.125 1 95.62 106 GLY A C 1
ATOM 808 O O . GLY A 1 106 ? 2.418 2.363 -13.117 1 95.62 106 GLY A O 1
ATOM 809 N N . ILE A 1 107 ? 1.406 3.754 -11.398 1 91.31 107 ILE A N 1
ATOM 810 C CA . ILE A 1 107 ? 0.085 3.625 -12.008 1 91.31 107 ILE A CA 1
ATOM 811 C C . ILE A 1 107 ? -0.188 4.828 -12.906 1 91.31 107 ILE A C 1
ATOM 813 O O . ILE A 1 107 ? 0.047 5.973 -12.508 1 91.31 107 ILE A O 1
ATOM 817 N N . ALA A 1 108 ? -0.35 5.02 -14.078 1 70.75 108 ALA A N 1
ATOM 818 C CA . ALA A 1 108 ? -0.637 6.039 -15.086 1 70.75 108 ALA A CA 1
ATOM 819 C C . ALA A 1 108 ? 0.623 6.41 -15.859 1 70.75 108 ALA A C 1
ATOM 821 O O . ALA A 1 108 ? 0.632 7.395 -16.609 1 70.75 108 ALA A O 1
ATOM 822 N N . GLY A 1 109 ? 1.821 5.84 -15.453 1 50.78 109 GLY A N 1
ATOM 823 C CA . GLY A 1 109 ? 2.961 6.223 -16.281 1 50.78 109 GLY A CA 1
ATOM 824 C C . GLY A 1 109 ? 3.246 5.238 -17.391 1 50.78 109 GLY A C 1
ATOM 825 O O . GLY A 1 109 ? 2.791 4.094 -17.359 1 50.78 109 GLY A O 1
ATOM 826 N N . MET B 1 1 ? 15.023 -5.902 -8.906 1 92.25 1 MET B N 1
ATOM 827 C CA . MET B 1 1 ? 13.617 -5.902 -8.523 1 92.25 1 MET B CA 1
ATOM 828 C C . MET B 1 1 ? 12.836 -4.871 -9.328 1 92.25 1 MET B C 1
ATOM 830 O O . MET B 1 1 ? 13.133 -3.676 -9.273 1 92.25 1 MET B O 1
ATOM 834 N N . ARG B 1 2 ? 12.031 -5.375 -10.203 1 96.12 2 ARG B N 1
ATOM 835 C CA . ARG B 1 2 ? 11.242 -4.516 -11.078 1 96.12 2 ARG B CA 1
ATOM 836 C C . ARG B 1 2 ? 9.75 -4.668 -10.797 1 96.12 2 ARG B C 1
ATOM 838 O O . ARG B 1 2 ? 9.297 -5.738 -10.391 1 96.12 2 ARG B O 1
ATOM 845 N N . ARG B 1 3 ? 9.086 -3.549 -11.031 1 98.19 3 ARG B N 1
ATOM 846 C CA . ARG B 1 3 ? 7.633 -3.625 -10.945 1 98.19 3 ARG B CA 1
ATOM 847 C C . ARG B 1 3 ? 7.094 -4.766 -11.805 1 98.19 3 ARG B C 1
ATOM 849 O O . ARG B 1 3 ? 7.523 -4.949 -12.945 1 98.19 3 ARG B O 1
ATOM 856 N N . GLY B 1 4 ? 6.168 -5.535 -11.211 1 98.5 4 GLY B N 1
ATOM 857 C CA . GLY B 1 4 ? 5.613 -6.676 -11.922 1 98.5 4 GLY B CA 1
ATOM 858 C C . GLY B 1 4 ? 6.328 -7.977 -11.617 1 98.5 4 GLY B C 1
ATOM 859 O O . GLY B 1 4 ? 5.832 -9.055 -11.938 1 98.5 4 GLY B O 1
ATOM 860 N N . ASP B 1 5 ? 7.559 -7.922 -11.023 1 98.38 5 ASP B N 1
ATOM 861 C CA . ASP B 1 5 ? 8.242 -9.133 -10.586 1 98.38 5 ASP B CA 1
ATOM 862 C C . ASP B 1 5 ? 7.527 -9.766 -9.398 1 98.38 5 ASP B C 1
ATOM 864 O O . ASP B 1 5 ? 6.961 -9.062 -8.562 1 98.38 5 ASP B O 1
ATOM 868 N N . ILE B 1 6 ? 7.609 -11.062 -9.352 1 98.31 6 ILE B N 1
ATOM 869 C CA . ILE B 1 6 ? 7.121 -11.828 -8.203 1 98.31 6 ILE B CA 1
ATOM 870 C C . ILE B 1 6 ? 8.305 -12.359 -7.398 1 98.31 6 ILE B C 1
ATOM 872 O O . ILE B 1 6 ? 9.219 -12.969 -7.953 1 98.31 6 ILE B O 1
ATOM 876 N N . TYR B 1 7 ? 8.328 -12.062 -6.121 1 97.31 7 TYR B N 1
ATOM 877 C CA . TYR B 1 7 ? 9.375 -12.5 -5.203 1 97.31 7 TYR B CA 1
ATOM 878 C C . TYR B 1 7 ? 8.781 -13.305 -4.051 1 97.31 7 TYR B C 1
ATOM 880 O O . TYR B 1 7 ? 7.582 -13.188 -3.76 1 97.31 7 TYR B O 1
ATOM 888 N N . THR B 1 8 ? 9.625 -14.117 -3.449 1 94.19 8 THR B N 1
ATOM 889 C CA . THR B 1 8 ? 9.266 -14.688 -2.152 1 94.19 8 THR B CA 1
ATOM 890 C C . THR B 1 8 ? 9.641 -13.734 -1.022 1 94.19 8 THR B C 1
ATOM 892 O O . THR B 1 8 ? 10.766 -13.227 -0.981 1 94.19 8 THR B O 1
ATOM 895 N N . ALA B 1 9 ? 8.695 -13.438 -0.265 1 90.75 9 ALA B N 1
ATOM 896 C CA . ALA B 1 9 ? 8.961 -12.578 0.89 1 90.75 9 ALA B CA 1
ATOM 897 C C . ALA B 1 9 ? 9.039 -13.398 2.174 1 90.75 9 ALA B C 1
ATOM 899 O O . ALA B 1 9 ? 8.25 -14.328 2.371 1 90.75 9 ALA B O 1
ATOM 900 N N . ALA B 1 10 ? 9.945 -12.891 3.006 1 77.75 10 ALA B N 1
ATOM 901 C CA . ALA B 1 10 ? 10.047 -13.516 4.32 1 77.75 10 ALA B CA 1
ATOM 902 C C . ALA B 1 10 ? 8.867 -13.125 5.207 1 77.75 10 ALA B C 1
ATOM 904 O O . ALA B 1 10 ? 8.297 -12.047 5.055 1 77.75 10 ALA B O 1
ATOM 905 N N . ALA B 1 11 ? 8.266 -14.023 5.941 1 60.78 11 ALA B N 1
ATOM 906 C CA . ALA B 1 11 ? 7.125 -13.773 6.816 1 60.78 11 ALA B CA 1
ATOM 907 C C . ALA B 1 11 ? 7.422 -12.641 7.801 1 60.78 11 ALA B C 1
ATOM 909 O O . ALA B 1 11 ? 8.398 -12.703 8.547 1 60.78 11 ALA B O 1
ATOM 910 N N . ARG B 1 12 ? 7.199 -11.469 7.633 1 57.81 12 ARG B N 1
ATOM 911 C CA . ARG B 1 12 ? 7.457 -10.578 8.758 1 57.81 12 ARG B CA 1
ATOM 912 C C . ARG B 1 12 ? 6.246 -9.688 9.039 1 57.81 12 ARG B C 1
ATOM 914 O O . ARG B 1 12 ? 6.18 -9.039 10.086 1 57.81 12 ARG B O 1
ATOM 921 N N . GLY B 1 13 ? 5.273 -9.578 8.18 1 56.25 13 GLY B N 1
ATOM 922 C CA . GLY B 1 13 ? 4.324 -8.508 8.445 1 56.25 13 GLY B CA 1
ATOM 923 C C . GLY B 1 13 ? 3.064 -8.992 9.141 1 56.25 13 GLY B C 1
ATOM 924 O O . GLY B 1 13 ? 2.98 -10.148 9.547 1 56.25 13 GLY B O 1
ATOM 925 N N . ALA B 1 14 ? 2.25 -8.078 9.648 1 51 14 ALA B N 1
ATOM 926 C CA . ALA B 1 14 ? 1.013 -8.336 10.383 1 51 14 ALA B CA 1
ATOM 927 C C . ALA B 1 14 ? 0.155 -9.375 9.664 1 51 14 ALA B C 1
ATOM 929 O O . ALA B 1 14 ? -0.637 -10.078 10.297 1 51 14 ALA B O 1
ATOM 930 N N . TYR B 1 15 ? 0.406 -9.43 8.438 1 53.75 15 TYR B N 1
ATOM 931 C CA . TYR B 1 15 ? -0.48 -10.312 7.691 1 53.75 15 TYR B CA 1
ATOM 932 C C . TYR B 1 15 ? 0.318 -11.336 6.895 1 53.75 15 TYR B C 1
ATOM 934 O O . TYR B 1 15 ? -0.244 -12.078 6.086 1 53.75 15 TYR B O 1
ATOM 942 N N . THR B 1 16 ? 1.604 -11.148 7.086 1 56.72 16 THR B N 1
ATOM 943 C CA . THR B 1 16 ? 2.383 -12.148 6.367 1 56.72 16 THR B CA 1
ATOM 944 C C . THR B 1 16 ? 3.049 -13.117 7.336 1 56.72 16 THR B C 1
ATOM 946 O O . THR B 1 16 ? 4.02 -12.758 8.008 1 56.72 16 THR B O 1
ATOM 949 N N . GLY B 1 17 ? 2.352 -14.078 7.852 1 56.81 17 GLY B N 1
ATOM 950 C CA . GLY B 1 17 ? 2.893 -15.055 8.781 1 56.81 17 GLY B CA 1
ATOM 951 C C . GLY B 1 17 ? 3.721 -16.125 8.102 1 56.81 17 GLY B C 1
ATOM 952 O O . GLY B 1 17 ? 4.57 -16.766 8.734 1 56.81 17 GLY B O 1
ATOM 953 N N . LYS B 1 18 ? 3.521 -16.406 6.914 1 66.12 18 LYS B N 1
ATOM 954 C CA . LYS B 1 18 ? 4.277 -17.422 6.18 1 66.12 18 LYS B CA 1
ATOM 955 C C . LYS B 1 18 ? 4.918 -16.828 4.93 1 66.12 18 LYS B C 1
ATOM 957 O O . LYS B 1 18 ? 4.406 -15.867 4.359 1 66.12 18 LYS B O 1
ATOM 962 N N . PRO B 1 19 ? 6.141 -17.391 4.711 1 75.5 19 PRO B N 1
ATOM 963 C CA . PRO B 1 19 ? 6.707 -16.906 3.447 1 75.5 19 PRO B CA 1
ATOM 964 C C . PRO B 1 19 ? 5.711 -16.984 2.289 1 75.5 19 PRO B C 1
ATOM 966 O O . PRO B 1 19 ? 5.027 -18 2.117 1 75.5 19 PRO B O 1
ATOM 969 N N . ARG B 1 20 ? 5.539 -15.906 1.662 1 86.06 20 ARG B N 1
ATOM 970 C CA . ARG B 1 20 ? 4.551 -15.82 0.59 1 86.06 20 ARG B CA 1
ATOM 971 C C . ARG B 1 20 ? 5.129 -15.117 -0.632 1 86.06 20 ARG B C 1
ATOM 973 O O . ARG B 1 20 ? 6.008 -14.258 -0.504 1 86.06 20 ARG B O 1
ATOM 980 N N . PRO B 1 21 ? 4.668 -15.648 -1.815 1 94.88 21 PRO B N 1
ATOM 981 C CA . PRO B 1 21 ? 4.973 -14.812 -2.98 1 94.88 21 PRO B CA 1
ATOM 982 C C . PRO B 1 21 ? 4.336 -13.422 -2.895 1 94.88 21 PRO B C 1
ATOM 984 O O . PRO B 1 21 ? 3.223 -13.281 -2.381 1 94.88 21 PRO B O 1
ATOM 987 N N . VAL B 1 22 ? 5.043 -12.469 -3.361 1 96.75 22 VAL B N 1
ATOM 988 C CA . VAL B 1 22 ? 4.523 -11.109 -3.426 1 96.75 22 VAL B CA 1
ATOM 98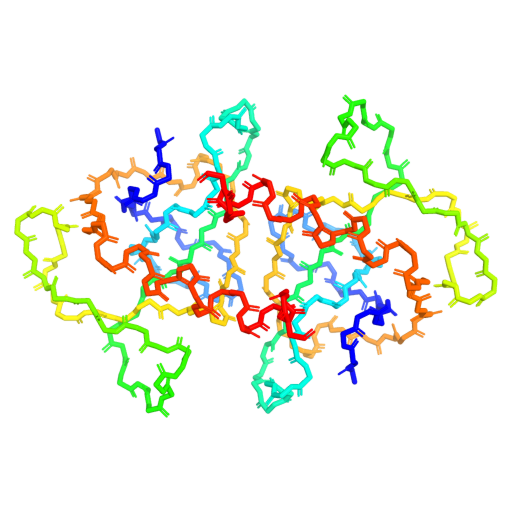9 C C . VAL B 1 22 ? 4.809 -10.516 -4.801 1 96.75 22 VAL B C 1
ATOM 991 O O . VAL B 1 22 ? 5.789 -10.875 -5.453 1 96.75 22 VAL B O 1
ATOM 994 N N . LEU B 1 23 ? 3.945 -9.656 -5.219 1 98 23 LEU B N 1
ATOM 995 C CA . LEU B 1 23 ? 4.102 -8.898 -6.457 1 98 23 LEU B CA 1
ATOM 996 C C . LEU B 1 23 ? 4.668 -7.512 -6.172 1 98 23 LEU B C 1
ATOM 998 O O . LEU B 1 23 ? 4.117 -6.766 -5.355 1 98 23 LEU B O 1
ATOM 1002 N N . ILE B 1 24 ? 5.746 -7.156 -6.82 1 98.12 24 ILE B N 1
ATOM 1003 C CA . ILE B 1 24 ? 6.258 -5.793 -6.715 1 98.12 24 ILE B CA 1
ATOM 1004 C C . ILE B 1 24 ? 5.363 -4.844 -7.504 1 98.12 24 ILE B C 1
ATOM 1006 O O . ILE B 1 24 ? 5.176 -5.016 -8.711 1 98.12 24 ILE B O 1
ATOM 1010 N N . ILE B 1 25 ? 4.844 -3.797 -6.793 1 98.31 25 ILE B N 1
ATOM 1011 C CA . ILE B 1 25 ? 3.979 -2.855 -7.5 1 98.31 25 ILE B CA 1
ATOM 1012 C C . ILE B 1 25 ? 4.594 -1.459 -7.453 1 98.31 25 ILE B C 1
ATOM 1014 O O . ILE B 1 25 ? 4.004 -0.5 -7.961 1 98.31 25 ILE B O 1
ATOM 1018 N N . GLN B 1 26 ? 5.719 -1.321 -6.848 1 97.75 26 GLN B N 1
ATOM 1019 C CA . GLN B 1 26 ? 6.461 -0.068 -6.789 1 97.75 26 GLN B CA 1
ATOM 1020 C C . GLN B 1 26 ? 7.137 0.236 -8.125 1 97.75 26 GLN B C 1
ATOM 1022 O O . GLN B 1 26 ? 7.715 -0.654 -8.75 1 97.75 26 GLN B O 1
ATOM 1027 N N . ASP B 1 27 ? 7.055 1.529 -8.531 1 97.56 27 ASP B N 1
ATOM 1028 C CA . ASP B 1 27 ? 7.695 1.94 -9.773 1 97.56 27 ASP B CA 1
ATOM 1029 C C . ASP B 1 27 ? 9.211 1.768 -9.695 1 97.56 27 ASP B C 1
ATOM 1031 O O . ASP B 1 27 ? 9.82 2.07 -8.672 1 97.56 27 ASP B O 1
ATOM 1035 N N . ASP B 1 28 ? 9.859 1.463 -10.828 1 96.69 28 ASP B N 1
ATOM 1036 C CA . ASP B 1 28 ? 11.281 1.157 -10.906 1 96.69 28 ASP B CA 1
ATOM 1037 C C . ASP B 1 28 ? 12.133 2.4 -10.641 1 96.69 28 ASP B C 1
ATOM 1039 O O . ASP B 1 28 ? 13.32 2.295 -10.328 1 96.69 28 ASP B O 1
ATOM 1043 N N . ARG B 1 29 ? 11.641 3.539 -10.836 1 94.75 29 ARG B N 1
ATOM 1044 C CA . ARG B 1 29 ? 12.367 4.785 -10.633 1 94.75 29 ARG B CA 1
ATOM 1045 C C . ARG B 1 29 ? 12.75 4.961 -9.164 1 94.75 29 ARG B C 1
ATOM 1047 O O . ARG B 1 29 ? 13.633 5.758 -8.844 1 94.75 29 ARG B O 1
ATOM 1054 N N . PHE B 1 30 ? 12.133 4.246 -8.312 1 95 30 PHE B N 1
ATOM 1055 C CA . PHE B 1 30 ? 12.398 4.398 -6.887 1 95 30 PHE B CA 1
ATOM 1056 C C . PHE B 1 30 ? 13.172 3.203 -6.348 1 95 30 PHE B C 1
ATOM 1058 O O . PHE B 1 30 ? 12.969 2.785 -5.207 1 95 30 PHE B O 1
ATOM 1065 N N . ASP B 1 31 ? 13.977 2.611 -7.129 1 91.5 31 ASP B N 1
ATOM 1066 C CA . ASP B 1 31 ? 14.734 1.412 -6.785 1 91.5 31 ASP B CA 1
ATOM 1067 C C . ASP B 1 31 ? 15.82 1.723 -5.754 1 91.5 31 ASP B C 1
ATOM 1069 O O . ASP B 1 31 ? 16.406 0.811 -5.172 1 91.5 31 ASP B O 1
ATOM 1073 N N . ALA B 1 32 ? 16.062 2.969 -5.41 1 90.75 32 ALA B N 1
ATOM 1074 C CA . ALA B 1 32 ? 17.109 3.344 -4.457 1 90.75 32 ALA B CA 1
ATOM 1075 C C . ALA B 1 32 ? 16.594 3.277 -3.023 1 90.75 32 ALA B C 1
ATOM 1077 O O . ALA B 1 32 ? 17.375 3.324 -2.07 1 90.75 32 ALA B O 1
ATOM 1078 N N . THR B 1 33 ? 15.281 3.205 -2.865 1 90.81 33 THR B N 1
ATOM 1079 C CA . THR B 1 33 ? 14.711 3.127 -1.524 1 90.81 33 THR B CA 1
ATOM 1080 C C . THR B 1 33 ? 15.07 1.804 -0.858 1 90.81 33 THR B C 1
ATOM 1082 O O . THR B 1 33 ? 15.273 0.794 -1.537 1 90.81 33 THR B O 1
ATOM 1085 N N . ALA B 1 34 ? 15.148 1.774 0.472 1 91 34 ALA B N 1
ATOM 1086 C CA . ALA B 1 34 ? 15.477 0.572 1.234 1 91 34 ALA B CA 1
ATOM 1087 C C . ALA B 1 34 ? 14.266 -0.354 1.342 1 91 34 ALA B C 1
ATOM 1089 O O . ALA B 1 34 ? 14.406 -1.52 1.721 1 91 34 ALA B O 1
ATOM 1090 N N . SER B 1 35 ? 13.164 0.114 1.048 1 93 35 SER B N 1
ATOM 1091 C CA . SER B 1 35 ? 11.922 -0.65 1.114 1 93 35 SER B CA 1
ATOM 1092 C C . SER B 1 35 ? 11.258 -0.756 -0.257 1 93 35 SER B C 1
ATOM 1094 O O . SER B 1 35 ? 11.664 -0.07 -1.199 1 93 35 SER B O 1
ATOM 1096 N N . VAL B 1 36 ? 10.344 -1.664 -0.378 1 95.25 36 VAL B N 1
ATOM 1097 C CA . VAL B 1 36 ? 9.609 -1.85 -1.623 1 95.25 36 VAL B CA 1
ATOM 1098 C C . VAL B 1 36 ? 8.148 -2.195 -1.316 1 95.25 36 VAL B C 1
ATOM 1100 O O . VAL B 1 36 ? 7.871 -2.955 -0.386 1 95.25 36 VAL B O 1
ATOM 1103 N N . THR B 1 37 ? 7.23 -1.59 -2.068 1 96.31 37 THR B N 1
ATOM 1104 C CA . THR B 1 37 ? 5.805 -1.819 -1.883 1 96.31 37 THR B CA 1
ATOM 1105 C C . THR B 1 37 ? 5.332 -3.002 -2.725 1 96.31 37 THR B C 1
ATOM 1107 O O . THR B 1 37 ? 5.641 -3.088 -3.914 1 96.31 37 THR B O 1
ATOM 1110 N N . VAL B 1 38 ? 4.578 -3.9 -2.066 1 96.94 38 VAL B N 1
ATOM 1111 C CA . VAL B 1 38 ? 4.211 -5.16 -2.703 1 96.94 38 VAL B CA 1
ATOM 1112 C C . VAL B 1 38 ? 2.742 -5.477 -2.426 1 96.94 38 VAL B C 1
ATOM 1114 O O . VAL B 1 38 ? 2.119 -4.848 -1.567 1 96.94 38 VAL B O 1
ATOM 1117 N N . VAL B 1 39 ? 2.219 -6.359 -3.17 1 96.75 39 VAL B N 1
ATOM 1118 C CA . VAL B 1 39 ? 0.937 -7.012 -2.922 1 96.75 39 VAL B CA 1
ATOM 1119 C C . VAL B 1 39 ? 1.146 -8.516 -2.756 1 96.75 39 VAL B C 1
ATOM 1121 O O . VAL B 1 39 ? 1.725 -9.172 -3.629 1 96.75 39 VAL B O 1
ATOM 1124 N N . PRO B 1 40 ? 0.683 -9.141 -1.633 1 95.62 40 PRO B N 1
ATOM 1125 C CA . PRO B 1 40 ? 0.908 -10.57 -1.435 1 95.62 40 PRO B CA 1
ATOM 1126 C C . PRO B 1 40 ? -0.091 -11.438 -2.199 1 95.62 40 PRO B C 1
ATOM 1128 O O . PRO B 1 40 ? -1.162 -10.961 -2.582 1 95.62 40 PRO B O 1
ATOM 1131 N N . PHE B 1 41 ? 0.321 -12.664 -2.414 1 94.88 41 PHE B N 1
ATOM 1132 C CA . PHE B 1 41 ? -0.556 -13.695 -2.955 1 94.88 41 PHE B CA 1
ATOM 1133 C C . PHE B 1 41 ? -1.132 -14.562 -1.838 1 94.88 41 PHE B C 1
ATOM 1135 O O . PHE B 1 41 ? -0.506 -14.727 -0.788 1 94.88 41 PHE B O 1
ATOM 1142 N N . THR B 1 42 ? -2.27 -15.023 -2.102 1 91.75 42 THR B N 1
ATOM 1143 C CA . THR B 1 42 ? -2.848 -16.062 -1.261 1 91.75 42 THR B CA 1
ATOM 1144 C C . THR B 1 42 ? -3.445 -17.188 -2.115 1 91.75 42 THR B C 1
ATOM 1146 O O . THR B 1 42 ? -3.83 -16.953 -3.266 1 91.75 42 THR B O 1
ATOM 1149 N N . THR B 1 43 ? -3.426 -18.344 -1.571 1 90.31 43 THR B N 1
ATOM 1150 C CA . THR B 1 43 ? -4.105 -19.453 -2.238 1 90.31 43 THR B CA 1
ATOM 1151 C C . THR B 1 43 ? -5.5 -19.656 -1.658 1 90.31 43 THR B C 1
ATOM 1153 O O . THR B 1 43 ? -6.266 -20.5 -2.148 1 90.31 43 THR B O 1
ATOM 1156 N N . SER B 1 44 ? -5.773 -18.875 -0.646 1 83.38 44 SER B N 1
ATOM 1157 C CA . SER B 1 44 ? -7.074 -19.031 -0.002 1 83.38 44 SER B CA 1
ATOM 1158 C C . SER B 1 44 ? -8.203 -18.531 -0.904 1 83.38 44 SER B C 1
ATOM 1160 O O . SER B 1 44 ? -8.047 -17.531 -1.606 1 83.38 44 SER B O 1
ATOM 1162 N N . ASP B 1 45 ? -9.297 -19.266 -0.811 1 68.5 45 ASP B N 1
ATOM 1163 C CA . ASP B 1 45 ? -10.477 -18.984 -1.625 1 68.5 45 ASP B CA 1
ATOM 1164 C C . ASP B 1 45 ? -11.367 -17.922 -0.963 1 68.5 45 ASP B C 1
ATOM 1166 O O . ASP B 1 45 ? -12.008 -18.203 0.053 1 68.5 45 ASP B O 1
ATOM 1170 N N . THR B 1 46 ? -11.016 -16.812 -1.123 1 69.62 46 THR B N 1
ATOM 1171 C CA . THR B 1 46 ? -11.898 -15.758 -0.641 1 69.62 46 THR B CA 1
ATOM 1172 C C . THR B 1 46 ? -12.727 -15.18 -1.785 1 69.62 46 THR B C 1
ATOM 1174 O O . THR B 1 46 ? -12.195 -14.875 -2.854 1 69.62 46 THR B O 1
ATOM 1177 N N . ASP B 1 47 ? -14.008 -15.234 -1.504 1 68.56 47 ASP B N 1
ATOM 1178 C CA . ASP B 1 47 ? -14.914 -14.695 -2.508 1 68.56 47 ASP B CA 1
ATOM 1179 C C . ASP B 1 47 ? -14.945 -13.172 -2.467 1 68.56 47 ASP B C 1
ATOM 1181 O O . ASP B 1 47 ? -15.875 -12.578 -1.919 1 68.56 47 ASP B O 1
ATOM 1185 N N . ALA B 1 48 ? -14.047 -12.508 -2.842 1 75.5 48 ALA B N 1
ATOM 1186 C CA . ALA B 1 48 ? -13.984 -11.055 -2.996 1 75.5 48 ALA B CA 1
ATOM 1187 C C . ALA B 1 48 ? -13.336 -10.672 -4.324 1 75.5 48 ALA B C 1
ATOM 1189 O O . ALA B 1 48 ? -12.156 -10.305 -4.363 1 75.5 48 ALA B O 1
ATOM 1190 N N . PRO B 1 49 ? -14.188 -10.625 -5.328 1 70.38 49 PRO B N 1
ATOM 1191 C CA . PRO B 1 49 ? -13.609 -10.562 -6.672 1 70.38 49 PRO B CA 1
ATOM 1192 C C . PRO B 1 49 ? -12.805 -9.281 -6.906 1 70.38 49 PRO B C 1
ATOM 1194 O O . PRO B 1 49 ? -11.805 -9.305 -7.625 1 70.38 49 PRO B O 1
ATOM 1197 N N . LEU B 1 50 ? -13.195 -8.203 -6.348 1 79.31 50 LEU B N 1
ATOM 1198 C CA . LEU B 1 50 ? -12.461 -6.973 -6.605 1 79.31 50 LEU B CA 1
ATOM 1199 C C . LEU B 1 50 ? -11.172 -6.934 -5.785 1 79.31 50 LEU B C 1
ATOM 1201 O O . LEU B 1 50 ? -10.219 -6.242 -6.156 1 79.31 50 LEU B O 1
ATOM 1205 N N . LEU B 1 51 ? -11.109 -7.777 -4.84 1 90.56 51 LEU B N 1
ATOM 1206 C CA . LEU B 1 51 ? -9.984 -7.688 -3.92 1 90.56 51 LEU B CA 1
ATOM 1207 C C . LEU B 1 51 ? -9.062 -8.891 -4.066 1 90.56 51 LEU B C 1
ATOM 1209 O O . LEU B 1 51 ? -7.957 -8.906 -3.518 1 90.56 51 LEU B O 1
ATOM 1213 N N . ARG B 1 52 ? -9.531 -9.859 -4.848 1 94.31 52 ARG B N 1
ATOM 1214 C CA . ARG B 1 52 ? -8.75 -11.062 -5.117 1 94.31 52 ARG B CA 1
ATOM 1215 C C . ARG B 1 52 ? -8.641 -11.312 -6.617 1 94.31 52 ARG B C 1
ATOM 1217 O O . ARG B 1 52 ? -9.555 -11.859 -7.23 1 94.31 52 ARG B O 1
ATOM 1224 N N . ILE B 1 53 ? -7.504 -10.969 -7.164 1 95.25 53 ILE B N 1
ATOM 1225 C CA . ILE B 1 53 ? -7.277 -11.18 -8.586 1 95.25 53 ILE B CA 1
ATOM 1226 C C . ILE B 1 53 ? -6.641 -12.547 -8.82 1 95.25 53 ILE B C 1
ATOM 1228 O O . ILE B 1 53 ? -5.484 -12.766 -8.445 1 95.25 53 ILE B O 1
ATOM 1232 N N . ARG B 1 54 ? -7.348 -13.367 -9.398 1 95.25 54 ARG B N 1
ATOM 1233 C CA . ARG B 1 54 ? -6.887 -14.727 -9.648 1 95.25 54 ARG B CA 1
ATOM 1234 C C . ARG B 1 54 ? -5.777 -14.75 -10.695 1 95.25 54 ARG B C 1
ATOM 1236 O O . ARG B 1 54 ? -5.914 -14.148 -11.766 1 95.25 54 ARG B O 1
ATOM 1243 N N . ILE B 1 55 ? -4.707 -15.406 -10.383 1 96.5 55 ILE B N 1
ATOM 1244 C CA . ILE B 1 55 ? -3.551 -15.547 -11.258 1 96.5 55 ILE B CA 1
ATOM 1245 C C . ILE B 1 55 ? -3.25 -17.031 -11.469 1 96.5 55 ILE B C 1
ATOM 1247 O O . ILE B 1 55 ? -3.107 -17.781 -10.508 1 96.5 55 ILE B O 1
ATOM 1251 N N . GLU B 1 56 ? -3.174 -17.406 -12.688 1 96.25 56 GLU B N 1
ATOM 1252 C CA . GLU B 1 56 ? -2.855 -18.797 -13.023 1 96.25 56 GLU B CA 1
ATOM 1253 C C . GLU B 1 56 ? -1.358 -19.062 -12.891 1 96.25 56 GLU B C 1
ATOM 1255 O O . GLU B 1 56 ? -0.536 -18.219 -13.242 1 96.25 56 GLU B O 1
ATOM 1260 N N . PRO B 1 57 ? -1.074 -20.312 -12.367 1 97.12 57 PRO B N 1
ATOM 1261 C CA . PRO B 1 57 ? 0.34 -20.688 -12.383 1 97.12 57 PRO B CA 1
ATOM 1262 C C . PRO B 1 57 ? 0.863 -20.953 -13.797 1 97.12 57 PRO B C 1
ATOM 1264 O O . PRO B 1 57 ? 0.245 -21.703 -14.555 1 97.12 57 PRO B O 1
ATOM 1267 N N . THR B 1 58 ? 1.881 -20.297 -14.242 1 97.44 58 THR B N 1
ATOM 1268 C CA . THR B 1 58 ? 2.574 -20.5 -15.508 1 97.44 58 THR B CA 1
ATOM 1269 C C . THR B 1 58 ? 4.086 -20.469 -15.305 1 97.44 58 THR B C 1
ATOM 1271 O O . THR B 1 58 ? 4.574 -20.047 -14.258 1 97.44 58 THR B O 1
ATOM 1274 N N . PRO B 1 59 ? 4.852 -20.984 -16.281 1 97.5 59 PRO B N 1
ATOM 1275 C CA . PRO B 1 59 ? 6.309 -20.844 -16.172 1 97.5 59 PRO B CA 1
ATOM 1276 C C . PRO B 1 59 ? 6.75 -19.391 -16.016 1 97.5 59 PRO B C 1
ATOM 1278 O O . PRO B 1 59 ? 7.734 -19.109 -15.312 1 97.5 59 PRO B O 1
ATOM 1281 N N . ALA B 1 60 ? 6.012 -18.484 -16.594 1 97.88 60 ALA B N 1
ATOM 1282 C CA . ALA B 1 60 ? 6.355 -17.062 -16.516 1 97.88 60 ALA B CA 1
ATOM 1283 C C . ALA B 1 60 ? 6.121 -16.516 -15.117 1 97.88 60 ALA B C 1
ATOM 1285 O O . ALA B 1 60 ? 6.949 -15.766 -14.586 1 97.88 60 ALA B O 1
ATOM 1286 N N . THR B 1 61 ? 4.988 -16.844 -14.5 1 97.94 61 THR B N 1
ATOM 1287 C CA . THR B 1 61 ? 4.699 -16.359 -13.156 1 97.94 61 THR B CA 1
ATOM 1288 C C . THR B 1 61 ? 5.555 -17.094 -12.125 1 97.94 61 THR B C 1
ATOM 1290 O O . THR B 1 61 ? 5.809 -16.562 -11.039 1 97.94 61 THR B O 1
ATOM 1293 N N . GLY B 1 62 ? 5.875 -18.297 -12.398 1 97.44 62 GLY B N 1
ATOM 1294 C CA . GLY B 1 62 ? 6.652 -19.094 -11.461 1 97.44 62 GLY B CA 1
ATOM 1295 C C . GLY B 1 62 ? 5.828 -19.625 -10.297 1 97.44 62 GLY B C 1
ATOM 1296 O O . GLY B 1 62 ? 6.367 -20.25 -9.375 1 97.44 62 GLY B O 1
ATOM 1297 N N . LEU B 1 63 ? 4.578 -19.359 -10.258 1 96.5 63 LEU B N 1
ATOM 1298 C CA . LEU B 1 63 ? 3.695 -19.875 -9.219 1 96.5 63 LEU B CA 1
ATOM 1299 C C . LEU B 1 63 ? 3.42 -21.359 -9.438 1 96.5 63 LEU B C 1
ATOM 1301 O O . LEU B 1 63 ? 3.363 -21.828 -10.578 1 96.5 63 LEU B O 1
ATOM 1305 N N . SER B 1 64 ? 3.209 -22.047 -8.32 1 95.25 64 SER B N 1
ATOM 1306 C CA . SER B 1 64 ? 2.98 -23.484 -8.414 1 95.25 64 SER B CA 1
ATOM 1307 C C . SER B 1 64 ? 1.492 -23.828 -8.359 1 95.25 64 SER B C 1
ATOM 1309 O O . SER B 1 64 ? 1.078 -24.922 -8.742 1 95.25 64 SER B O 1
ATOM 1311 N N . THR B 1 65 ? 0.75 -22.938 -7.848 1 94.88 65 THR B N 1
ATOM 1312 C CA . THR B 1 65 ? -0.691 -23.125 -7.715 1 94.88 65 THR B CA 1
ATOM 1313 C C . THR B 1 65 ? -1.439 -21.859 -8.109 1 94.88 65 THR B C 1
ATOM 1315 O O . THR B 1 65 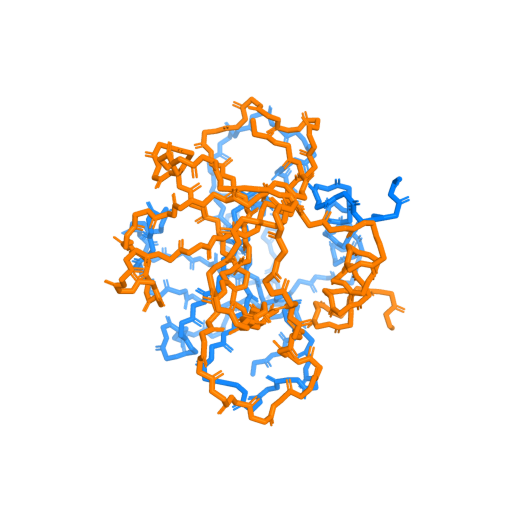? -0.848 -20.781 -8.18 1 94.88 65 THR B O 1
ATOM 1318 N N . VAL B 1 66 ? -2.723 -22.109 -8.422 1 95.25 66 VAL B N 1
ATOM 1319 C CA . VAL B 1 66 ? -3.578 -20.938 -8.625 1 95.25 66 VAL B CA 1
ATOM 1320 C C . VAL B 1 66 ? -3.543 -20.047 -7.379 1 95.25 66 VAL B C 1
ATOM 1322 O O . VAL B 1 66 ? -3.709 -20.547 -6.258 1 95.25 66 VAL B O 1
ATOM 1325 N N . SER B 1 67 ? -3.275 -18.828 -7.617 1 95.06 67 SER B N 1
ATOM 1326 C CA . SER B 1 67 ? -3.152 -17.891 -6.516 1 95.06 67 SER B CA 1
ATOM 1327 C C . SER B 1 67 ? -3.969 -16.625 -6.773 1 95.06 67 SER B C 1
ATOM 1329 O O . SER B 1 67 ? -4.398 -16.375 -7.902 1 95.06 67 SER B O 1
ATOM 1331 N N . SER B 1 68 ? -4.258 -15.938 -5.738 1 95.19 68 SER B N 1
ATOM 1332 C CA . SER B 1 68 ? -4.949 -14.656 -5.844 1 95.19 68 SER B CA 1
ATOM 1333 C C . SER B 1 68 ? -4.098 -13.523 -5.281 1 95.19 68 SER B C 1
ATOM 1335 O O . SER B 1 68 ? -3.516 -13.648 -4.203 1 95.19 6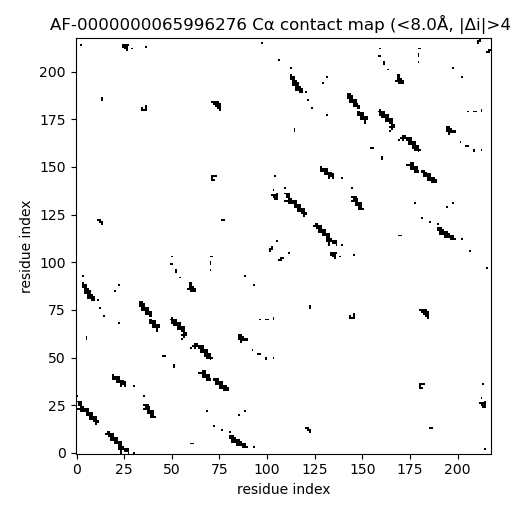8 SER B O 1
ATOM 1337 N N . LEU B 1 69 ? -3.975 -12.477 -6 1 95.69 69 LEU B N 1
ATOM 1338 C CA . LEU B 1 69 ? -3.395 -11.242 -5.473 1 95.69 69 LEU B CA 1
ATOM 1339 C C . LEU B 1 69 ? -4.336 -10.586 -4.469 1 95.69 69 LEU B C 1
ATOM 1341 O O . LEU B 1 69 ? -5.516 -10.383 -4.758 1 95.69 69 LEU B O 1
ATOM 1345 N N . MET B 1 70 ? -3.795 -10.258 -3.312 1 95 70 MET B N 1
ATOM 1346 C CA . MET B 1 70 ? -4.586 -9.625 -2.26 1 95 70 MET B CA 1
ATOM 1347 C C . MET B 1 70 ? -4.477 -8.102 -2.336 1 95 70 MET B C 1
ATOM 1349 O O . MET B 1 70 ? -3.713 -7.496 -1.583 1 95 70 MET B O 1
ATOM 1353 N N . ILE B 1 71 ? -5.32 -7.496 -3.137 1 96.12 71 ILE B N 1
ATOM 1354 C CA . ILE B 1 71 ? -5.293 -6.066 -3.432 1 96.12 71 ILE B CA 1
ATOM 1355 C C . ILE B 1 71 ? -5.488 -5.273 -2.143 1 96.12 71 ILE B C 1
ATOM 1357 O O . ILE B 1 71 ? -4.953 -4.172 -1.996 1 96.12 71 ILE B O 1
ATOM 1361 N N . ASP B 1 72 ? -6.188 -5.816 -1.192 1 94.88 72 ASP B N 1
ATOM 1362 C CA . ASP B 1 72 ? -6.5 -5.117 0.052 1 94.88 72 ASP B CA 1
ATOM 1363 C C . ASP B 1 72 ? -5.379 -5.289 1.073 1 94.88 72 ASP B C 1
ATOM 1365 O O . ASP B 1 72 ? -5.531 -4.926 2.24 1 94.88 72 ASP B O 1
ATOM 1369 N N . LYS B 1 73 ? -4.234 -5.809 0.662 1 94.56 73 LYS B N 1
ATOM 1370 C CA . LYS B 1 73 ? -3.121 -6.023 1.578 1 94.56 73 LYS B CA 1
ATOM 1371 C C . LYS B 1 73 ? -1.834 -5.41 1.033 1 94.56 73 LYS B C 1
ATOM 1373 O O . LYS B 1 73 ? -0.737 -5.895 1.323 1 94.56 73 LYS B O 1
ATOM 1378 N N . VAL B 1 74 ? -2.006 -4.406 0.298 1 95.81 74 VAL B N 1
ATOM 1379 C CA . VAL B 1 74 ? -0.825 -3.656 -0.119 1 95.81 74 VAL B CA 1
ATOM 1380 C C . VAL B 1 74 ? 0.06 -3.371 1.092 1 95.81 74 VAL B C 1
ATOM 1382 O O . VAL B 1 74 ? -0.42 -2.889 2.121 1 95.81 74 VAL B O 1
ATOM 1385 N N . THR B 1 75 ? 1.361 -3.693 0.934 1 94.12 75 THR B N 1
ATOM 1386 C CA . THR B 1 75 ? 2.256 -3.494 2.068 1 94.12 75 THR B CA 1
ATOM 1387 C C . THR B 1 75 ? 3.666 -3.154 1.592 1 94.12 75 THR B C 1
ATOM 1389 O O . THR B 1 75 ? 4.098 -3.613 0.531 1 94.12 75 THR B O 1
ATOM 1392 N N . THR B 1 76 ? 4.305 -2.316 2.389 1 94.56 76 THR B N 1
ATOM 1393 C CA . THR B 1 76 ? 5.707 -2.002 2.137 1 94.56 76 THR B CA 1
ATOM 1394 C C . THR B 1 76 ? 6.613 -2.799 3.068 1 94.56 76 THR B C 1
ATOM 1396 O O . THR B 1 76 ? 6.375 -2.861 4.273 1 94.56 76 THR B O 1
ATOM 1399 N N . VAL B 1 77 ? 7.621 -3.412 2.479 1 92.38 77 VAL B N 1
ATOM 1400 C CA . VAL B 1 77 ? 8.539 -4.258 3.236 1 92.38 77 VAL B CA 1
ATOM 1401 C C . VAL B 1 77 ? 9.977 -3.863 2.93 1 92.38 77 VAL B C 1
ATOM 1403 O O . VAL B 1 77 ? 10.258 -3.285 1.877 1 92.38 77 VAL B O 1
ATOM 1406 N N . PRO B 1 78 ? 10.852 -4.199 3.889 1 92.19 78 PRO B N 1
ATOM 1407 C CA . PRO B 1 78 ? 12.258 -4.027 3.529 1 92.19 78 PRO B CA 1
ATOM 1408 C C . PRO B 1 78 ? 12.664 -4.855 2.312 1 92.19 78 PRO B C 1
ATOM 1410 O O . PRO B 1 78 ? 12.258 -6.016 2.189 1 92.19 78 PRO B O 1
ATOM 1413 N N . ARG B 1 79 ? 13.453 -4.246 1.487 1 92.88 79 ARG B N 1
ATOM 1414 C CA . ARG B 1 79 ? 13.93 -4.984 0.323 1 92.88 79 ARG B CA 1
ATOM 1415 C C . ARG B 1 79 ? 14.656 -6.262 0.744 1 92.88 79 ARG B C 1
ATOM 1417 O O . ARG B 1 79 ? 14.586 -7.277 0.051 1 92.88 79 ARG B O 1
ATOM 1424 N N . SER B 1 80 ? 15.289 -6.16 1.85 1 90.38 80 SER B N 1
ATOM 1425 C CA . SER B 1 80 ? 16.078 -7.281 2.355 1 90.38 80 SER B CA 1
ATOM 1426 C C . SER B 1 80 ? 15.18 -8.461 2.715 1 90.38 80 SER B C 1
ATOM 1428 O O . SER B 1 80 ? 15.664 -9.578 2.9 1 90.38 80 SER B O 1
ATOM 1430 N N . SER B 1 81 ? 13.867 -8.227 2.822 1 90.38 81 SER B N 1
ATOM 1431 C CA . SER B 1 81 ? 12.938 -9.305 3.164 1 90.38 81 SER B CA 1
ATOM 1432 C C . SER B 1 81 ? 12.555 -10.117 1.931 1 90.38 81 SER B C 1
ATOM 1434 O O . SER B 1 81 ? 11.938 -11.172 2.047 1 90.38 81 SER B O 1
ATOM 1436 N N . LEU B 1 82 ? 12.859 -9.586 0.821 1 92.12 82 LEU B N 1
ATOM 1437 C CA . LEU B 1 82 ? 12.594 -10.312 -0.417 1 92.12 82 LEU B CA 1
ATOM 1438 C C . LEU B 1 82 ? 13.789 -11.172 -0.81 1 92.12 82 LEU B C 1
ATOM 1440 O O . LEU B 1 82 ? 14.906 -10.664 -0.957 1 92.12 82 LEU B O 1
ATOM 1444 N N . THR B 1 83 ? 13.586 -12.438 -0.95 1 88.25 83 THR B N 1
ATOM 1445 C CA . THR B 1 83 ? 14.703 -13.359 -1.069 1 88.25 83 THR B CA 1
ATOM 1446 C C . THR B 1 83 ? 14.898 -13.789 -2.521 1 88.25 83 THR B C 1
ATOM 1448 O O . THR B 1 83 ? 15.977 -13.586 -3.092 1 88.25 83 THR B O 1
ATOM 1451 N N . HIS B 1 84 ? 13.906 -14.477 -3.146 1 91.12 84 HIS B N 1
ATOM 1452 C CA . HIS B 1 84 ? 14.086 -15.023 -4.488 1 91.12 84 HIS B CA 1
ATOM 1453 C C . HIS B 1 84 ? 12.992 -14.539 -5.434 1 91.12 84 HIS B C 1
ATOM 1455 O O . HIS B 1 84 ? 11.82 -14.461 -5.047 1 91.12 84 HIS B O 1
ATOM 1461 N N . ARG B 1 85 ? 13.484 -14.227 -6.629 1 96.19 85 ARG B N 1
ATOM 1462 C CA . ARG B 1 85 ? 12.523 -13.969 -7.695 1 96.19 85 ARG B CA 1
ATOM 1463 C C . ARG B 1 85 ? 11.922 -15.273 -8.219 1 96.19 85 ARG B C 1
ATOM 1465 O O . ARG B 1 85 ? 12.648 -16.203 -8.555 1 96.19 85 ARG B O 1
ATOM 1472 N N . VAL B 1 86 ? 10.68 -15.266 -8.281 1 96.06 86 VAL B N 1
ATOM 1473 C CA . VAL B 1 86 ? 10.016 -16.5 -8.688 1 96.06 86 VAL B CA 1
ATOM 1474 C C . VAL B 1 86 ? 9.484 -16.344 -10.117 1 96.06 86 VAL B C 1
ATOM 1476 O O . VAL B 1 86 ? 9.281 -17.344 -10.812 1 96.06 86 VAL B O 1
ATOM 1479 N N . GLY B 1 87 ? 9.18 -15.188 -10.562 1 98.25 87 GLY B N 1
ATOM 1480 C CA . GLY B 1 87 ? 8.609 -14.961 -11.875 1 98.25 87 GLY B CA 1
ATOM 1481 C C . GLY B 1 87 ? 8.148 -13.523 -12.078 1 98.25 87 GLY B C 1
ATOM 1482 O O . GLY B 1 87 ? 8.703 -12.602 -11.484 1 98.25 87 GLY B O 1
ATOM 1483 N N . ARG B 1 88 ? 7.281 -13.406 -13.047 1 98.62 88 ARG B N 1
ATOM 1484 C CA . ARG B 1 88 ? 6.762 -12.094 -13.414 1 98.62 88 ARG B CA 1
ATOM 1485 C C . ARG B 1 88 ? 5.305 -12.188 -13.859 1 98.62 88 ARG B C 1
ATOM 1487 O O . ARG B 1 88 ? 4.914 -13.141 -14.531 1 98.62 88 ARG B O 1
ATOM 1494 N N . LEU B 1 89 ? 4.598 -11.172 -13.438 1 98.44 89 LEU B N 1
ATOM 1495 C CA . LEU B 1 89 ? 3.191 -11.117 -13.82 1 98.44 89 LEU B CA 1
ATOM 1496 C C . LEU B 1 89 ? 3.039 -10.672 -15.273 1 98.44 89 LEU B C 1
ATOM 1498 O O . LEU B 1 89 ? 3.75 -9.781 -15.734 1 98.44 89 LEU B O 1
ATOM 1502 N N . ALA B 1 90 ? 2.102 -11.273 -15.992 1 97.62 90 ALA B N 1
ATOM 1503 C CA . ALA B 1 90 ? 1.821 -10.875 -17.375 1 97.62 90 ALA B CA 1
ATOM 1504 C C . ALA B 1 90 ? 1.296 -9.438 -17.422 1 97.62 90 ALA B C 1
ATOM 1506 O O . ALA B 1 90 ? 0.648 -8.977 -16.484 1 97.62 90 ALA B O 1
ATOM 1507 N N . GLU B 1 91 ? 1.49 -8.766 -18.594 1 96.56 91 GLU B N 1
ATOM 1508 C CA . GLU B 1 91 ? 1.043 -7.387 -18.781 1 96.56 91 GLU B CA 1
ATOM 1509 C C . GLU B 1 91 ? -0.468 -7.27 -18.594 1 96.56 91 GLU B C 1
ATOM 1511 O O . GLU B 1 91 ? -0.957 -6.301 -18.016 1 96.56 91 GLU B O 1
ATOM 1516 N N . THR B 1 92 ? -1.171 -8.203 -19.109 1 96.62 92 THR B N 1
ATOM 1517 C CA . THR B 1 92 ? -2.625 -8.188 -19 1 96.62 92 THR B CA 1
ATOM 1518 C C . THR B 1 92 ? -3.053 -8.234 -17.531 1 96.62 92 THR B C 1
ATOM 1520 O O . THR B 1 92 ? -3.996 -7.543 -17.141 1 96.62 92 THR B O 1
ATOM 1523 N N . ASP B 1 93 ? -2.377 -9.023 -16.75 1 97.19 93 ASP B N 1
ATOM 1524 C CA . ASP B 1 93 ? -2.701 -9.125 -15.336 1 97.19 93 ASP B CA 1
ATOM 1525 C C . ASP B 1 93 ? -2.254 -7.875 -14.578 1 97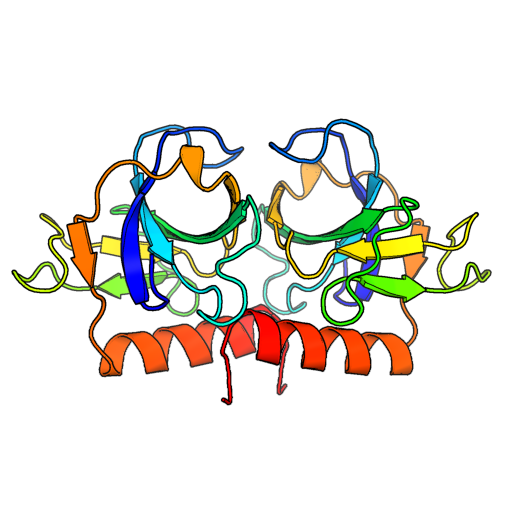.19 93 ASP B C 1
ATOM 1527 O O . ASP B 1 93 ? -2.898 -7.465 -13.617 1 97.19 93 ASP B O 1
ATOM 1531 N N . MET B 1 94 ? -1.173 -7.25 -15.086 1 97.69 94 MET B N 1
ATOM 1532 C CA . MET B 1 94 ? -0.745 -5.992 -14.477 1 97.69 94 MET B CA 1
ATOM 1533 C C . MET B 1 94 ? -1.793 -4.902 -14.68 1 97.69 94 MET B C 1
ATOM 1535 O O . MET B 1 94 ? -2.041 -4.098 -13.781 1 97.69 94 MET B O 1
ATOM 1539 N N . VAL B 1 95 ? -2.404 -4.887 -15.828 1 96.62 95 VAL B N 1
ATOM 1540 C CA . VAL B 1 95 ? -3.451 -3.91 -16.109 1 96.62 95 VAL B CA 1
ATOM 1541 C C . VAL B 1 95 ? -4.629 -4.129 -15.164 1 96.62 95 VAL B C 1
ATOM 1543 O O . VAL B 1 95 ? -5.16 -3.172 -14.594 1 96.62 95 VAL B O 1
ATOM 1546 N N . ARG B 1 96 ? -5 -5.375 -14.945 1 95.88 96 ARG B N 1
ATOM 1547 C CA . ARG B 1 96 ? -6.074 -5.699 -14.008 1 95.88 96 ARG B CA 1
ATOM 1548 C C . ARG B 1 96 ? -5.707 -5.281 -12.594 1 95.88 96 ARG B C 1
ATOM 1550 O O . ARG B 1 96 ? -6.535 -4.719 -11.867 1 95.88 96 ARG B O 1
ATOM 1557 N N . THR B 1 97 ? -4.5 -5.566 -12.25 1 96.81 97 THR B N 1
ATOM 1558 C CA . THR B 1 97 ? -4 -5.207 -10.93 1 96.81 97 THR B CA 1
ATOM 1559 C C . THR B 1 97 ? -4.035 -3.697 -10.727 1 96.81 97 THR B C 1
ATOM 1561 O O . THR B 1 97 ? -4.535 -3.215 -9.703 1 96.81 97 THR B O 1
ATOM 1564 N N . ASP B 1 98 ? -3.555 -2.949 -11.734 1 96.62 98 ASP B N 1
ATOM 1565 C CA . ASP B 1 98 ? -3.543 -1.492 -11.648 1 96.62 98 ASP B CA 1
ATOM 1566 C C . ASP B 1 98 ? -4.957 -0.941 -11.461 1 96.62 98 ASP B C 1
ATOM 1568 O O . ASP B 1 98 ? -5.18 -0.059 -10.633 1 96.62 98 ASP B O 1
ATOM 1572 N N . ARG B 1 99 ? -5.891 -1.428 -12.203 1 95.38 99 ARG B N 1
ATOM 1573 C CA . ARG B 1 99 ? -7.273 -0.969 -12.117 1 95.38 99 ARG B CA 1
ATOM 1574 C C . ARG B 1 99 ? -7.859 -1.259 -10.742 1 95.38 99 ARG B C 1
ATOM 1576 O O . ARG B 1 99 ? -8.539 -0.411 -10.156 1 95.38 99 ARG B O 1
ATOM 1583 N N . ALA B 1 100 ? -7.586 -2.463 -10.273 1 95.88 100 ALA B N 1
ATOM 1584 C CA . ALA B 1 100 ? -8.086 -2.836 -8.953 1 95.88 100 ALA B CA 1
ATOM 1585 C C . ALA B 1 100 ? -7.496 -1.938 -7.871 1 95.88 100 ALA B C 1
ATOM 1587 O O . ALA B 1 100 ? -8.203 -1.509 -6.957 1 95.88 100 ALA B O 1
ATOM 1588 N N . LEU B 1 101 ? -6.18 -1.639 -7.98 1 97.19 101 LEU B N 1
ATOM 1589 C CA . LEU B 1 101 ? -5.516 -0.768 -7.012 1 97.19 101 LEU B CA 1
ATOM 1590 C C . LEU B 1 101 ? -6.129 0.63 -7.035 1 97.19 101 LEU B C 1
ATOM 1592 O O . LEU B 1 101 ? -6.34 1.235 -5.98 1 97.19 101 LEU B O 1
ATOM 1596 N N . LEU B 1 102 ? -6.414 1.149 -8.25 1 96.62 102 LEU B N 1
ATOM 1597 C CA . LEU B 1 102 ? -7.012 2.473 -8.391 1 96.62 102 LEU B CA 1
ATOM 1598 C C . LEU B 1 102 ? -8.367 2.531 -7.691 1 96.62 102 LEU B C 1
ATOM 1600 O O . LEU B 1 102 ? -8.656 3.48 -6.957 1 96.62 102 LEU B O 1
ATOM 1604 N N . VAL B 1 103 ? -9.133 1.544 -7.887 1 95.25 103 VAL B N 1
ATOM 1605 C CA . VAL B 1 103 ? -10.469 1.491 -7.293 1 95.25 103 VAL B CA 1
ATOM 1606 C C . VAL B 1 103 ? -10.352 1.332 -5.781 1 95.25 103 VAL B C 1
ATOM 1608 O O . VAL B 1 103 ? -11 2.059 -5.023 1 95.25 103 VAL B O 1
ATOM 1611 N N . PHE B 1 104 ? -9.547 0.467 -5.344 1 96.62 104 PHE B N 1
ATOM 1612 C CA . PHE B 1 104 ? -9.414 0.144 -3.928 1 96.62 104 PHE B CA 1
ATOM 1613 C C . PHE B 1 104 ? -8.898 1.345 -3.145 1 96.62 104 PHE B C 1
ATOM 1615 O O . PHE B 1 104 ? -9.336 1.593 -2.018 1 96.62 104 PHE B O 1
ATOM 1622 N N . LEU B 1 105 ? -7.945 2.082 -3.744 1 97.44 105 LEU B N 1
ATOM 1623 C CA . LEU B 1 105 ? -7.332 3.209 -3.047 1 97.44 105 LEU B CA 1
ATOM 1624 C C . LEU B 1 105 ? -8.148 4.48 -3.254 1 97.44 105 LEU B C 1
ATOM 1626 O O . LEU B 1 105 ? -7.852 5.52 -2.654 1 97.44 105 LEU B O 1
ATOM 1630 N N . GLY B 1 106 ? -9.102 4.371 -4.109 1 95.56 106 GLY B N 1
ATOM 1631 C CA . GLY B 1 106 ? -9.969 5.516 -4.312 1 95.56 106 GLY B CA 1
ATOM 1632 C C . GLY B 1 106 ? -9.32 6.621 -5.125 1 95.56 106 GLY B C 1
ATOM 1633 O O . GLY B 1 106 ? -9.617 7.801 -4.926 1 95.56 106 GLY B O 1
ATOM 1634 N N . ILE B 1 107 ? -8.297 6.027 -5.953 1 91.5 107 ILE B N 1
ATOM 1635 C CA . ILE B 1 107 ? -7.605 6.984 -6.809 1 91.5 107 ILE B CA 1
ATOM 1636 C C . ILE B 1 107 ? -8.312 7.078 -8.156 1 91.5 107 ILE B C 1
ATOM 1638 O O . ILE B 1 107 ? -8.633 6.055 -8.773 1 91.5 107 ILE B O 1
ATO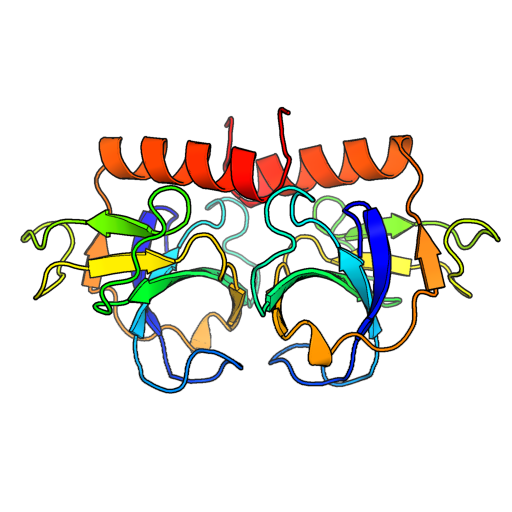M 1642 N N . ALA B 1 108 ? -8.836 8.023 -8.797 1 70.19 108 ALA B N 1
ATOM 1643 C CA . ALA B 1 108 ? -9.5 8.289 -10.07 1 70.19 108 ALA B CA 1
ATOM 1644 C C . ALA B 1 108 ? -11.016 8.203 -9.922 1 70.19 108 ALA B C 1
ATOM 1646 O O . ALA B 1 108 ? -11.742 8.109 -10.914 1 70.19 108 ALA B O 1
ATOM 1647 N N . GLY B 1 109 ? -11.594 7.781 -8.727 1 49.72 109 GLY B N 1
ATOM 1648 C CA . GLY B 1 109 ? -13.047 7.801 -8.664 1 49.72 109 GLY B CA 1
ATOM 1649 C C . GLY B 1 109 ? -13.609 9.125 -8.18 1 49.72 109 GLY B C 1
ATOM 1650 O O . GLY B 1 109 ? -12.891 9.93 -7.574 1 49.72 109 GLY B O 1
#

Foldseek 3Di:
DAQQWWFFFCQDDPPRNHTFIWGFHDHPVPVVDQKTKTWTKDPDDDPDPLQWQWDQDDQQNQDPHTITTGLVDTDMDGPVRTDDTRHGHDPVSSVSSVVSNCVNVVNPD/DAQQWWFFFCQDDPPRNHTFIWGFHDHPVPVVDQKTKTWTKDPDDDPDPLQWQWDQDDQQNQDDHTITTGLVDTDMDGPVRTDDTRHGHDPVSSVSSVVSNCVNVVNPD

Nearest PDB structures (foldseek):
  4hke-assembly1_A  TM=8.829E-01  e=1.355E-09  Bacillus anthracis
  9g48-assembly1_B  TM=8.992E-01  e=3.781E-09  Staphylococcus aureus
  1ne8-assembly1_A-2  TM=8.790E-01  e=4.813E-09  Bacillus subtilis
  5hk0-assembly2_C  TM=8.678E-01  e=5.718E-08  Mycobacterium tuberculosis H37Rv
  5hk0-assembly1_A  TM=8.400E-01  e=5.067E-08  Mycobacterium tuberculosis H37Rv

pLDDT: mean 90.11, std 12.15, range [49.72, 98.62]

Organism: Mycolicibacterium smegmatis (strain ATCC 700084 / mc(2)155) (NCBI:txid246196)

Solvent-accessible surface area (backbone atoms only — not comparable to full-atom values): 11536 Å² total; per-residue (Å²): 134,45,52,41,29,24,28,34,29,57,43,72,50,100,82,30,82,51,70,32,51,26,34,31,45,32,26,60,91,54,65,83,51,71,44,45,36,29,31,37,49,38,70,71,90,63,94,39,73,78,38,34,48,77,41,73,49,37,84,58,37,44,42,91,50,64,28,21,38,31,63,74,45,38,31,46,40,52,47,84,42,46,74,45,78,48,29,34,60,53,69,70,56,48,53,52,50,48,52,37,47,28,57,51,40,44,48,91,112,134,46,52,41,30,23,28,33,30,56,45,70,50,101,81,30,81,50,70,32,50,26,34,29,44,30,27,58,90,53,66,82,53,71,45,46,35,28,30,38,49,38,71,71,89,63,97,39,71,78,39,34,47,77,41,75,48,37,84,58,38,44,43,90,52,64,30,21,39,32,62,75,46,37,31,45,40,53,47,85,40,47,75,45,78,48,29,34,60,52,69,72,56,48,52,53,49,48,54,39,50,30,57,51,41,46,49,91,112

Secondary structure (DSSP, 8-state):
--TTEEEEEPS-STT--S-EEEEE-S-GGGTTSSEEEEEEEE-S----TTTEEEE---TTT--SS-EEEEGGG-EEEEGGGEEEEEEE--HHHHHHHHHHHHHHHT---/--TTEEEEEPS-STT--S-EEEEE-S-GGGTTSSEEEEEEEE-S----TTTEEEE---TTT--SS-EEEEGGG-EEEEGGGEEEEEEE--HHHHHHHHHHHHHHHT---